Protein AF-A0A932VBC7-F1 (afdb_monomer_lite)

Sequence (215 aa):
SKNVPDAVVRLVKHYTEKRTKEEGFNEFYARLGKEKTIDLLGELLKLPTYEEKPDLYVDWESKDEFALQKGVIGECAGQMVEAIPPQVSDGDALLQMAEALLSHGEYESAAHKAFETIVKAVNGLLYHRFVQTFNATESIHEFENQFVRTGLFPQWKNLSVSLQNLRKKKADETVAKEWVTLAKAILKDCHAKEPEIRAASPRKPTAQQPDNLFI

Foldseek 3Di:
DVCVVVLVVLLVVCCVVPPDDPDDSVNVDVVCDDVNSCVSCVVVVDDDDCVVPVPVQADPPDPDHDDPDQPDDPPDPPDPPPDDQQALCVLVVLLVVLVVCLVVFVQVSSLVSLLVSLLSLLSNLVVLVVDDDRDSLRSLVVSCVVACVVPNCVVCPPVSVVNVVLVPDDRGSVSSVVSSVVSVVSSVSSVVCVVVSNVVGPDDPDPDPPDPPDD

Radius of gyration: 28.47 Å; chains: 1; bounding box: 63×46×71 Å

Structure (mmCIF, N/CA/C/O backbone):
data_AF-A0A932VBC7-F1
#
_entry.id   AF-A0A932VBC7-F1
#
loop_
_atom_site.group_PDB
_atom_site.id
_atom_site.type_symbol
_atom_site.label_atom_id
_atom_site.label_alt_id
_atom_site.label_comp_id
_atom_site.label_asym_id
_atom_site.label_entity_id
_atom_site.label_seq_id
_atom_site.pdbx_PDB_ins_code
_atom_site.Cartn_x
_atom_site.Cartn_y
_atom_site.Cartn_z
_atom_site.occupancy
_atom_site.B_iso_or_equiv
_atom_site.auth_seq_id
_atom_site.auth_comp_id
_atom_site.auth_asym_id
_atom_site.auth_atom_id
_atom_site.pdbx_PDB_model_num
ATOM 1 N N . SER A 1 1 ? -14.325 7.940 29.078 1.00 70.75 1 SER A N 1
ATOM 2 C CA . SER A 1 1 ? -14.556 9.291 29.647 1.00 70.75 1 SER A CA 1
ATOM 3 C C . SER A 1 1 ? -14.554 9.231 31.165 1.00 70.75 1 SER A C 1
ATOM 5 O O . SER A 1 1 ? -15.256 8.390 31.725 1.00 70.75 1 SER A O 1
ATOM 7 N N . LYS A 1 2 ? -13.771 10.095 31.827 1.00 84.31 2 LYS A N 1
ATOM 8 C CA . LYS A 1 2 ? -13.598 10.089 33.292 1.00 84.31 2 LYS A CA 1
ATOM 9 C C . LYS A 1 2 ? -14.822 10.579 34.081 1.00 84.31 2 LYS A C 1
ATOM 11 O O . LYS A 1 2 ? -14.934 10.270 35.257 1.00 84.31 2 LYS A O 1
ATOM 16 N N . ASN A 1 3 ? -15.776 11.250 33.429 1.00 88.88 3 ASN A N 1
ATOM 17 C CA . ASN A 1 3 ? -16.982 11.800 34.072 1.00 88.88 3 ASN A CA 1
ATOM 18 C C . ASN A 1 3 ? -18.111 10.768 34.278 1.00 88.88 3 ASN A C 1
ATOM 20 O O . ASN A 1 3 ? -19.166 11.103 34.816 1.00 88.88 3 ASN A O 1
ATOM 24 N N . VAL A 1 4 ? -17.927 9.518 33.832 1.00 88.81 4 VAL A N 1
ATOM 25 C CA . VAL A 1 4 ? -18.961 8.469 33.909 1.00 88.81 4 VAL A CA 1
ATOM 26 C C . VAL A 1 4 ? -19.411 8.180 35.352 1.00 88.81 4 VAL A C 1
ATOM 28 O O . VAL A 1 4 ? -20.623 8.147 35.567 1.00 88.81 4 VAL A O 1
ATOM 31 N N . PRO A 1 5 ? -18.521 8.031 36.355 1.00 91.12 5 PRO A N 1
ATOM 32 C CA . PRO A 1 5 ? -18.947 7.806 37.738 1.00 91.12 5 PRO A CA 1
ATOM 33 C C . PRO A 1 5 ? -19.827 8.939 38.279 1.00 91.12 5 PRO A C 1
ATOM 35 O O . PRO A 1 5 ? -20.889 8.676 38.841 1.00 91.12 5 PRO A O 1
ATOM 38 N N . ASP A 1 6 ? -19.449 10.195 38.034 1.00 91.75 6 ASP A N 1
ATOM 39 C CA . ASP A 1 6 ? -20.220 11.360 38.478 1.00 91.75 6 ASP A CA 1
ATOM 40 C C . ASP A 1 6 ? -21.586 11.437 37.791 1.00 91.75 6 ASP A C 1
ATOM 42 O O . ASP A 1 6 ? -22.587 11.774 38.428 1.00 91.75 6 ASP A O 1
ATOM 46 N N . ALA A 1 7 ? -21.654 11.083 36.505 1.00 92.75 7 ALA A N 1
ATOM 47 C CA . ALA A 1 7 ? -22.913 11.016 35.771 1.00 92.75 7 ALA A CA 1
ATOM 48 C C . ALA A 1 7 ? -23.855 9.963 36.372 1.00 92.75 7 ALA A C 1
ATOM 50 O O . ALA A 1 7 ? -25.035 10.248 36.592 1.00 92.75 7 ALA A O 1
ATOM 51 N N . VAL A 1 8 ? -23.331 8.775 36.700 1.00 93.88 8 VAL A N 1
ATOM 52 C CA . VAL A 1 8 ? -24.094 7.706 37.361 1.00 93.88 8 VAL A CA 1
ATOM 53 C C . VAL A 1 8 ? -24.592 8.171 38.727 1.00 93.88 8 VAL A C 1
ATOM 55 O O . VAL A 1 8 ? -25.779 8.032 39.020 1.00 93.88 8 VAL A O 1
ATOM 58 N N . VAL A 1 9 ? -23.732 8.788 39.542 1.00 94.75 9 VAL A N 1
ATOM 59 C CA . VAL A 1 9 ? -24.114 9.304 40.866 1.00 94.75 9 VAL A CA 1
ATOM 60 C C . VAL A 1 9 ? -25.216 10.359 40.753 1.00 94.75 9 VAL A C 1
ATOM 62 O O . VAL A 1 9 ? -26.211 10.271 41.473 1.00 94.75 9 VAL A O 1
ATOM 65 N N . ARG A 1 10 ? -25.090 11.332 39.839 1.00 94.56 10 ARG A N 1
ATOM 66 C CA . ARG A 1 10 ? -26.113 12.373 39.627 1.00 94.56 10 ARG A CA 1
ATOM 67 C C . ARG A 1 10 ? -27.452 11.773 39.197 1.00 94.56 10 ARG A C 1
ATOM 69 O O . ARG A 1 10 ? -28.484 12.157 39.746 1.00 94.56 10 ARG A O 1
ATOM 76 N N . LEU A 1 11 ? -27.441 10.816 38.268 1.00 93.88 11 LEU A N 1
ATOM 77 C CA . LEU A 1 11 ? -28.649 10.137 37.792 1.00 93.88 11 LEU A CA 1
ATOM 78 C C . LEU A 1 11 ? -29.332 9.329 38.895 1.00 93.88 11 LEU A C 1
ATOM 80 O O . LEU A 1 11 ? -30.536 9.473 39.102 1.00 93.88 11 LEU A O 1
ATOM 84 N N . VAL A 1 12 ? -28.571 8.509 39.623 1.00 94.50 12 VAL A N 1
ATOM 85 C CA . VAL A 1 12 ? -29.107 7.679 40.709 1.00 94.50 12 VAL A CA 1
ATOM 86 C C . VAL A 1 12 ? -29.647 8.557 41.832 1.00 94.50 12 VAL A C 1
ATOM 88 O O . VAL A 1 12 ? -30.758 8.324 42.302 1.00 94.50 12 VAL A O 1
ATOM 91 N N . LYS A 1 13 ? -28.922 9.614 42.217 1.00 95.00 13 LYS A N 1
ATOM 92 C CA . LYS A 1 13 ? -29.390 10.568 43.226 1.00 95.00 13 LYS A CA 1
ATOM 93 C C . LYS A 1 13 ? -30.705 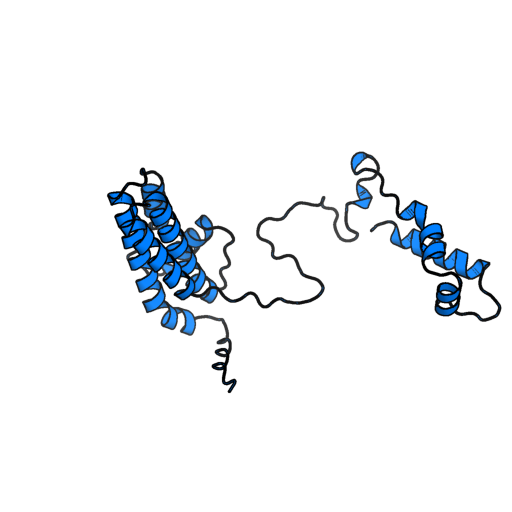11.220 42.800 1.00 95.00 13 LYS A C 1
ATOM 95 O O . LYS A 1 13 ? -31.680 11.185 43.552 1.00 95.00 13 LYS A O 1
ATOM 100 N N . HIS A 1 14 ? -30.769 11.732 41.572 1.00 94.50 14 HIS A N 1
ATOM 101 C CA . HIS A 1 14 ? -31.980 12.360 41.052 1.00 94.50 14 HIS A CA 1
ATOM 102 C C . HIS A 1 14 ? -33.165 11.384 41.002 1.00 94.50 14 HIS A C 1
ATOM 104 O O . HIS A 1 14 ? -34.274 11.741 41.397 1.00 94.50 14 HIS A O 1
ATOM 110 N N . TYR A 1 15 ? -32.922 10.133 40.606 1.00 94.56 15 TYR A N 1
ATOM 111 C CA . TYR A 1 15 ? -33.917 9.066 40.667 1.00 94.56 15 TYR A CA 1
ATOM 112 C C . TYR A 1 15 ? -34.414 8.831 42.097 1.00 94.56 15 TYR A C 1
ATOM 114 O O . TYR A 1 15 ? -35.617 8.858 42.338 1.00 94.56 15 TYR A O 1
ATOM 122 N N . THR A 1 16 ? -33.516 8.665 43.070 1.00 92.75 16 THR A N 1
ATOM 123 C CA . THR A 1 16 ? -33.920 8.400 44.460 1.00 92.75 16 THR A CA 1
ATOM 124 C C . THR A 1 16 ? -34.746 9.532 45.073 1.00 92.75 16 THR A C 1
ATOM 126 O O . THR A 1 16 ? -35.668 9.256 45.838 1.00 92.75 16 THR A O 1
ATOM 129 N N . GLU A 1 17 ? -34.467 10.785 44.707 1.00 94.00 17 GLU A N 1
ATOM 130 C CA . GLU A 1 17 ? -35.157 11.971 45.230 1.00 94.00 17 GLU A CA 1
ATOM 131 C C . GLU A 1 17 ? -36.495 12.261 44.534 1.00 94.00 17 GLU A C 1
ATOM 133 O O . GLU A 1 17 ? -37.383 12.871 45.132 1.00 94.00 17 GLU A O 1
ATOM 138 N N . LYS A 1 18 ? -36.629 11.895 43.252 1.00 93.00 18 LYS A N 1
ATOM 139 C CA . LYS A 1 18 ? -37.749 12.319 42.391 1.00 93.00 18 LYS A CA 1
ATOM 140 C C . LYS A 1 18 ? -38.596 11.165 41.849 1.00 93.00 18 LYS A C 1
ATOM 142 O O . LYS A 1 18 ? -39.535 11.421 41.083 1.00 93.00 18 LYS A O 1
ATOM 147 N N . ARG A 1 19 ? -38.286 9.916 42.209 1.00 92.44 19 ARG A N 1
ATOM 148 C CA . ARG A 1 19 ? -39.136 8.760 41.898 1.00 92.44 19 ARG A CA 1
ATOM 149 C C . ARG A 1 19 ? -40.479 8.860 42.610 1.00 92.44 19 ARG A C 1
ATOM 151 O O . ARG A 1 19 ? -40.599 9.436 43.690 1.00 92.44 19 ARG A O 1
ATOM 158 N N . THR A 1 20 ? -41.491 8.264 42.004 1.00 91.50 20 THR A N 1
ATOM 159 C CA . THR A 1 20 ? -42.852 8.213 42.536 1.00 91.50 20 THR A CA 1
ATOM 160 C C . THR A 1 20 ? -43.202 6.784 42.948 1.00 91.50 20 THR A C 1
ATOM 162 O O . THR A 1 20 ? -42.979 5.855 42.190 1.00 91.50 20 THR A O 1
ATOM 165 N N . LYS A 1 21 ? -43.774 6.576 44.142 1.00 87.25 21 LYS A N 1
ATOM 166 C CA . LYS A 1 21 ? -44.220 5.244 44.614 1.00 87.25 21 LYS A CA 1
ATOM 167 C C . LYS A 1 21 ? -43.148 4.141 44.407 1.00 87.25 21 LYS A C 1
ATOM 169 O O . LYS A 1 21 ? -42.025 4.282 44.887 1.00 87.25 21 LYS A O 1
ATOM 174 N N . GLU A 1 22 ? -43.506 3.061 43.711 1.00 88.38 22 GLU A N 1
ATOM 175 C CA . GLU A 1 22 ? -42.657 1.913 43.358 1.00 88.38 22 GLU A CA 1
ATOM 176 C C . GLU A 1 22 ? -42.077 2.015 41.933 1.00 88.38 22 GLU A C 1
ATOM 178 O O . GLU A 1 22 ? -41.639 1.017 41.375 1.00 88.38 22 GLU A O 1
ATOM 183 N N . GLU A 1 23 ? -42.065 3.217 41.344 1.00 92.75 23 GLU A N 1
ATOM 184 C CA . GLU A 1 23 ? -41.527 3.477 40.003 1.00 92.75 23 GLU A CA 1
ATOM 185 C C . GLU A 1 23 ? -40.080 2.992 39.877 1.00 92.75 23 GLU A C 1
ATOM 187 O O . GLU A 1 23 ? -39.219 3.354 40.688 1.00 92.75 23 GLU A O 1
ATOM 192 N N . GLY A 1 24 ? -39.825 2.193 38.839 1.00 93.50 24 GLY A N 1
ATOM 193 C CA . GLY A 1 24 ? -38.488 1.727 38.484 1.00 93.50 24 GLY A CA 1
ATOM 194 C C . GLY A 1 24 ? -37.677 2.784 37.727 1.00 93.50 24 GLY A C 1
ATOM 195 O O . GLY A 1 24 ? -38.216 3.744 37.178 1.00 93.50 24 GLY A O 1
ATOM 196 N N . PHE A 1 25 ? -36.357 2.598 37.627 1.00 92.88 25 PHE A N 1
ATOM 197 C CA . PHE A 1 25 ? -35.476 3.578 36.974 1.00 92.88 25 PHE A CA 1
ATOM 198 C C . PHE A 1 25 ? -35.828 3.833 35.497 1.00 92.88 25 PHE A C 1
ATOM 200 O O . PHE A 1 25 ? -35.797 4.975 35.046 1.00 92.88 25 PHE A O 1
ATOM 207 N N . ASN A 1 26 ? -36.200 2.792 34.745 1.00 93.00 26 ASN A N 1
ATOM 208 C CA . ASN A 1 26 ? -36.564 2.933 33.330 1.00 93.00 26 ASN A CA 1
ATOM 209 C C . ASN A 1 26 ? -37.830 3.783 33.144 1.00 93.00 26 ASN A C 1
ATOM 211 O O . ASN A 1 26 ? -37.888 4.620 32.246 1.00 93.00 26 ASN A O 1
ATOM 215 N N . GLU A 1 27 ? -38.824 3.597 34.014 1.00 94.12 27 GLU A N 1
ATOM 216 C CA . GLU A 1 27 ? -40.074 4.365 34.013 1.00 94.12 27 GLU A CA 1
ATOM 217 C C . GLU A 1 27 ? -39.817 5.819 34.415 1.00 94.12 27 GLU A C 1
ATOM 219 O O . GLU A 1 27 ? -40.272 6.746 33.742 1.00 94.12 27 GLU A O 1
ATOM 224 N N . PHE A 1 28 ? -38.987 6.018 35.442 1.00 95.00 28 PHE A N 1
ATOM 225 C CA . PHE A 1 28 ? -38.513 7.335 35.845 1.00 95.00 28 PHE A CA 1
ATOM 226 C C . PHE A 1 28 ? -37.805 8.067 34.704 1.00 95.00 28 PHE A C 1
ATOM 228 O O . PHE A 1 28 ? -38.099 9.234 34.451 1.00 95.00 28 PHE A O 1
ATOM 235 N N . TYR A 1 29 ? -36.892 7.397 33.998 1.00 93.06 29 TYR A N 1
ATOM 236 C CA . TYR A 1 29 ? -36.175 7.980 32.866 1.00 93.06 29 TYR A CA 1
ATOM 237 C C . TYR A 1 29 ? -37.127 8.339 31.720 1.00 93.06 29 TYR A C 1
ATOM 239 O O . TYR A 1 29 ? -37.047 9.444 31.182 1.00 93.06 29 TYR A O 1
ATOM 247 N N . ALA A 1 30 ? -38.071 7.452 31.389 1.00 93.25 30 ALA A N 1
ATOM 248 C CA . ALA A 1 30 ? -39.088 7.716 30.375 1.00 93.25 30 ALA A CA 1
ATOM 249 C C . ALA A 1 30 ? -39.950 8.942 30.728 1.00 93.25 30 ALA A C 1
ATOM 251 O O . ALA A 1 30 ? -40.248 9.756 29.855 1.00 93.25 30 ALA A O 1
ATOM 252 N N . ARG A 1 31 ? -40.298 9.117 32.011 1.00 94.12 31 ARG A N 1
ATOM 253 C CA . ARG A 1 31 ? -41.049 10.278 32.513 1.00 94.12 31 ARG A CA 1
ATOM 254 C C . ARG A 1 31 ? -40.215 11.559 32.580 1.00 94.12 31 ARG A C 1
ATOM 256 O O . ARG A 1 31 ? -40.735 12.640 32.304 1.00 94.12 31 ARG A O 1
ATOM 263 N N . LEU A 1 32 ? -38.951 11.464 32.994 1.00 93.56 32 LEU A N 1
ATOM 264 C CA . 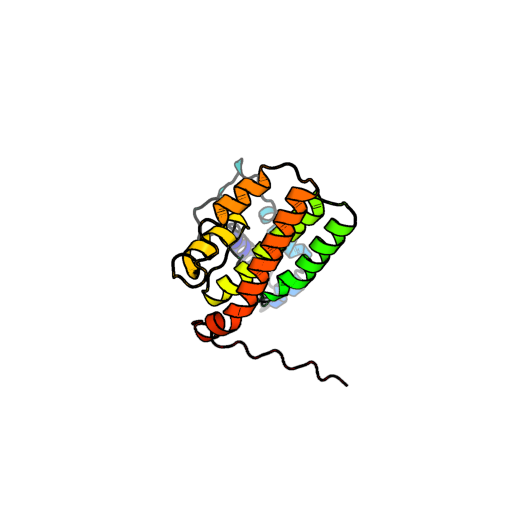LEU A 1 32 ? -38.025 12.597 33.060 1.00 93.56 32 LEU A CA 1
ATOM 265 C C . LEU A 1 32 ? -37.747 13.139 31.654 1.00 93.56 32 LEU A C 1
ATOM 267 O O . LEU A 1 32 ? -37.750 14.352 31.445 1.00 93.56 32 LEU A O 1
ATOM 271 N N . GLY A 1 33 ? -37.562 12.229 30.700 1.00 93.06 33 GLY A N 1
ATOM 272 C CA . GLY A 1 33 ? -37.283 12.529 29.307 1.00 93.06 33 GLY A CA 1
ATOM 273 C C . GLY A 1 33 ? -35.812 12.851 29.039 1.00 93.06 33 GLY A C 1
ATOM 274 O O . GLY A 1 33 ? -35.027 13.200 29.927 1.00 93.06 33 GLY A O 1
ATOM 275 N N . LYS A 1 34 ? -35.439 12.743 27.760 1.00 91.81 34 LYS A N 1
ATOM 276 C CA . LYS A 1 34 ? -34.067 12.943 27.277 1.00 91.81 34 LYS A CA 1
ATOM 277 C C . LYS A 1 34 ? -33.530 14.341 27.589 1.00 91.81 34 LYS A C 1
ATOM 279 O O . LYS A 1 34 ? -32.417 14.447 28.086 1.00 91.81 34 LYS A O 1
ATOM 284 N N . GLU A 1 35 ? -34.306 15.391 27.326 1.00 93.12 35 GLU A N 1
ATOM 285 C CA . GLU A 1 35 ? -33.860 16.786 27.484 1.00 93.12 35 GLU A CA 1
ATOM 286 C C . GLU A 1 35 ? -33.476 17.103 28.932 1.00 93.12 35 GLU A C 1
ATOM 288 O O . GLU A 1 35 ? -32.339 17.474 29.196 1.00 93.12 35 GLU A O 1
ATOM 293 N N . LYS A 1 36 ? -34.359 16.813 29.895 1.00 92.50 36 LYS A N 1
ATOM 294 C CA . LYS A 1 36 ? -34.069 17.039 31.321 1.00 92.50 36 LYS A CA 1
ATOM 295 C C . LYS A 1 36 ? -32.922 16.174 31.838 1.00 92.50 36 LYS A C 1
ATOM 297 O O . LYS A 1 36 ? -32.213 16.573 32.757 1.00 92.50 36 LYS A O 1
ATOM 302 N N . THR A 1 37 ? -32.733 14.989 31.257 1.00 91.88 37 THR A N 1
ATOM 303 C CA . THR A 1 37 ? -31.579 14.138 31.576 1.00 91.88 37 THR A CA 1
ATOM 304 C C . THR A 1 37 ? -30.280 14.763 31.064 1.00 91.88 37 THR A C 1
ATOM 306 O O . THR A 1 37 ? -29.279 14.757 31.776 1.00 91.88 37 THR A O 1
ATOM 309 N N . ILE A 1 38 ? -30.290 15.337 29.859 1.00 90.88 38 ILE A N 1
ATOM 310 C CA . ILE A 1 38 ? -29.146 16.080 29.318 1.00 90.88 38 ILE A CA 1
ATOM 311 C C . ILE A 1 38 ? -28.854 17.300 30.193 1.00 90.88 38 ILE A C 1
ATOM 313 O O . ILE A 1 38 ? -27.701 17.498 30.561 1.00 90.88 38 ILE A O 1
ATOM 317 N N . ASP A 1 39 ? -29.876 18.055 30.601 1.00 93.12 39 ASP A N 1
ATOM 318 C CA . ASP A 1 39 ? -29.708 19.221 31.476 1.00 93.12 39 ASP A CA 1
ATOM 319 C C . ASP A 1 39 ? -29.088 18.839 32.828 1.00 93.12 39 ASP A C 1
ATOM 321 O O . ASP A 1 39 ? -28.147 19.486 33.289 1.00 93.12 39 ASP A O 1
ATOM 325 N N . LEU A 1 40 ? -29.548 17.737 33.437 1.00 92.75 40 LEU A N 1
ATOM 326 C CA . LEU A 1 40 ? -28.996 17.198 34.687 1.00 92.75 40 LEU A CA 1
ATOM 327 C C . LEU A 1 40 ? -27.494 16.877 34.576 1.00 92.75 40 LEU A C 1
ATOM 329 O O . LEU A 1 40 ? -26.740 17.014 35.546 1.00 92.75 40 LEU A O 1
ATOM 333 N N . LEU A 1 41 ? -27.061 16.443 33.393 1.00 93.81 41 LEU A N 1
ATOM 334 C CA . LEU A 1 41 ? -25.679 16.082 33.090 1.00 93.81 41 LEU A CA 1
ATOM 335 C C . LEU A 1 41 ? -24.892 17.222 32.433 1.00 93.81 41 LEU A C 1
ATOM 337 O O . LEU A 1 41 ? -23.703 17.054 32.175 1.00 93.81 41 LEU A O 1
ATOM 341 N N . GLY A 1 42 ? -25.514 18.378 32.189 1.00 90.50 42 GLY A N 1
ATOM 342 C CA . GLY A 1 42 ? -24.985 19.425 31.315 1.00 90.50 42 GLY A CA 1
ATOM 343 C C . GLY A 1 42 ? -23.600 19.934 31.711 1.00 90.50 42 GLY A C 1
ATOM 344 O O . GLY A 1 42 ? -22.769 20.207 30.851 1.00 90.50 42 GLY A O 1
ATOM 345 N N . GLU A 1 43 ? -23.303 20.008 33.009 1.00 87.06 43 GLU A N 1
ATOM 346 C CA . GLU A 1 43 ? -21.968 20.385 33.493 1.00 87.06 43 GLU A CA 1
ATOM 347 C C . GLU A 1 43 ? -20.894 19.345 33.163 1.00 87.06 43 GLU A C 1
ATOM 349 O O . GLU A 1 43 ? -19.765 19.715 32.862 1.00 87.06 43 GLU A O 1
ATOM 354 N N . LEU A 1 44 ? -21.242 18.057 33.185 1.00 88.38 44 LEU A N 1
ATOM 355 C CA . LEU A 1 44 ? -20.322 16.958 32.878 1.00 88.38 44 LEU A CA 1
ATO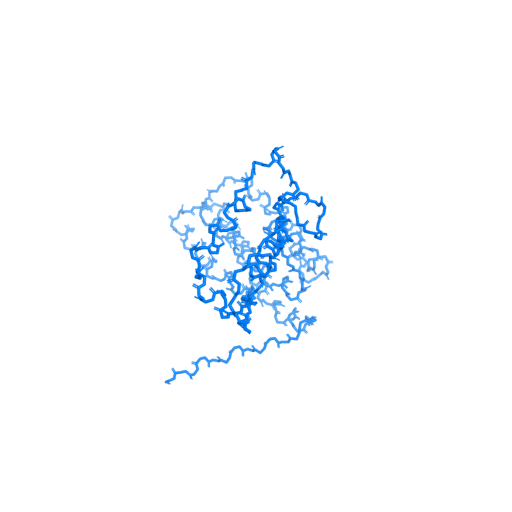M 356 C C . LEU A 1 44 ? -20.060 16.821 31.372 1.00 88.38 44 LEU A C 1
ATOM 358 O O . LEU A 1 44 ? -19.098 16.159 30.981 1.00 88.38 44 LEU A O 1
ATOM 362 N N . LEU A 1 45 ? -20.911 17.436 30.542 1.00 84.81 45 LEU A N 1
ATOM 363 C CA . LEU A 1 45 ? -20.741 17.528 29.091 1.00 84.81 45 LEU A CA 1
ATOM 364 C C . LEU A 1 45 ? -19.771 18.645 28.682 1.00 84.81 45 LEU A C 1
ATOM 366 O O . LEU A 1 45 ? -19.287 18.644 27.552 1.00 84.81 45 LEU A O 1
ATOM 370 N N . LYS A 1 46 ? -19.476 19.595 29.579 1.00 87.12 46 LYS A N 1
ATOM 371 C CA . LYS A 1 46 ? -18.491 20.650 29.324 1.00 87.12 46 LYS A CA 1
ATOM 372 C C . LYS A 1 46 ? -17.090 20.074 29.506 1.00 87.12 46 LYS A C 1
ATOM 374 O O . LYS A 1 46 ? -16.665 19.806 30.628 1.00 87.12 46 LYS A O 1
ATOM 379 N N . LEU A 1 47 ? -16.385 19.886 28.395 1.00 82.56 47 LEU A N 1
ATOM 380 C CA . LEU A 1 47 ? -14.988 19.468 28.403 1.00 82.56 47 LEU A CA 1
ATOM 381 C C . LEU A 1 47 ? -14.088 20.719 28.479 1.00 82.56 47 LEU A C 1
ATOM 383 O O . LEU A 1 47 ? -14.169 21.550 27.573 1.00 82.56 47 LEU A O 1
ATOM 387 N N . PRO A 1 48 ? -13.291 20.894 29.551 1.00 86.94 48 PRO A N 1
ATOM 388 C CA . PRO A 1 48 ? -12.253 21.925 29.620 1.00 86.94 48 PRO A CA 1
ATOM 389 C C . PRO A 1 48 ? -11.133 21.624 28.615 1.00 86.94 48 PRO A C 1
ATOM 391 O O . PRO A 1 48 ? -11.092 20.522 28.065 1.00 86.94 48 PRO A O 1
ATOM 394 N N . THR A 1 49 ? -10.231 22.575 28.368 1.00 88.50 49 THR A N 1
ATOM 395 C CA . THR A 1 49 ? -9.135 22.346 27.414 1.00 88.50 49 THR A CA 1
ATOM 396 C C . THR A 1 49 ? -8.169 21.267 27.908 1.00 88.50 49 THR A C 1
ATOM 398 O O . THR A 1 49 ? -8.156 20.901 29.090 1.00 88.50 49 THR A O 1
ATOM 401 N N . TYR A 1 50 ? -7.336 20.755 26.997 1.00 83.69 50 TYR A N 1
ATOM 402 C CA . TYR A 1 50 ? -6.306 19.776 27.343 1.00 83.69 50 TYR A CA 1
ATOM 403 C C . TYR A 1 50 ? -5.386 20.302 28.449 1.00 83.69 50 TYR A C 1
ATOM 405 O O . TYR A 1 50 ? -5.111 19.590 29.405 1.00 83.69 50 TYR A O 1
ATOM 413 N N . GLU A 1 51 ? -4.979 21.568 28.362 1.00 89.50 51 GLU A N 1
ATOM 414 C CA . GLU A 1 51 ? -4.097 22.217 29.333 1.00 89.50 51 GLU A CA 1
ATOM 415 C C . GLU A 1 51 ? -4.740 22.331 30.721 1.00 89.50 51 GLU A C 1
ATOM 417 O O . GLU A 1 51 ? -4.048 22.269 31.735 1.00 89.50 51 GLU A O 1
ATOM 422 N N . GLU A 1 52 ? -6.063 22.493 30.776 1.00 88.25 52 GLU A N 1
ATOM 423 C CA . GLU A 1 52 ? -6.815 22.636 32.022 1.00 88.25 52 GLU A CA 1
ATOM 424 C C . GLU A 1 52 ? -7.054 21.291 32.720 1.00 88.25 52 GLU A C 1
ATOM 426 O O . GLU A 1 52 ? -6.963 21.223 33.949 1.00 88.25 52 GLU A O 1
ATOM 431 N N . LYS A 1 53 ? -7.374 20.223 31.969 1.00 84.44 53 LYS A N 1
ATOM 432 C CA . LYS A 1 53 ? -7.533 18.858 32.512 1.00 84.44 53 LYS A CA 1
ATOM 433 C C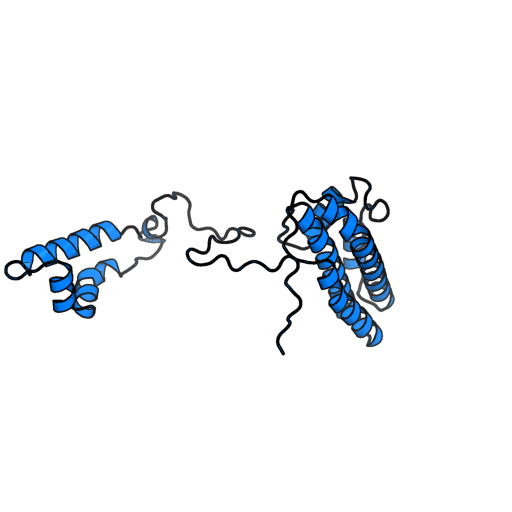 . LYS A 1 53 ? -7.100 17.764 31.516 1.00 84.44 53 LYS A C 1
ATOM 435 O O . LYS A 1 53 ? -7.966 17.140 30.892 1.00 84.44 53 LYS A O 1
ATOM 440 N N . PRO A 1 54 ? -5.796 17.437 31.451 1.00 85.12 54 PRO A N 1
ATOM 441 C CA . PRO A 1 54 ? -5.260 16.400 30.561 1.00 85.12 54 PRO A CA 1
ATOM 442 C C . PRO A 1 54 ? -5.890 15.015 30.775 1.00 85.12 54 PRO A C 1
ATOM 444 O O . PRO A 1 54 ? -6.152 14.290 29.819 1.00 85.12 54 PRO A O 1
ATOM 447 N N . ASP A 1 55 ? -6.228 14.673 32.023 1.00 84.56 55 ASP A N 1
ATOM 448 C CA . ASP A 1 55 ? -6.780 13.364 32.404 1.00 84.56 55 ASP A CA 1
ATOM 449 C C . ASP A 1 55 ? -8.103 13.011 31.702 1.00 84.56 55 ASP A C 1
ATOM 451 O O . ASP A 1 55 ? -8.461 11.835 31.608 1.00 84.56 55 ASP A O 1
ATOM 455 N N . LEU A 1 56 ? -8.852 14.008 31.210 1.00 83.88 56 LEU A N 1
ATOM 456 C CA . LEU A 1 56 ? -10.092 13.781 30.457 1.00 83.88 56 LEU A CA 1
ATOM 457 C C . LEU A 1 56 ? -9.847 13.264 29.034 1.00 83.88 56 LEU A C 1
ATOM 459 O O . LEU A 1 56 ? -10.774 12.730 28.421 1.00 83.88 56 LEU A O 1
ATOM 463 N N . TYR A 1 57 ? -8.620 13.403 28.537 1.00 82.19 57 TYR A N 1
ATOM 464 C CA . TYR A 1 57 ? -8.188 13.017 27.195 1.00 82.19 57 TYR A CA 1
ATOM 465 C C . TYR A 1 57 ? -7.401 11.701 27.178 1.00 82.19 57 TYR A C 1
ATOM 467 O O . TYR A 1 57 ? -6.977 11.252 26.116 1.00 82.19 57 TYR A O 1
ATOM 475 N N . VAL A 1 58 ? -7.244 11.066 28.342 1.00 82.44 58 VAL A N 1
ATOM 476 C CA . VAL A 1 58 ? -6.601 9.762 28.502 1.00 82.44 58 VAL A CA 1
ATOM 477 C C . VAL A 1 58 ? -7.659 8.727 28.875 1.00 82.44 58 VAL A C 1
ATOM 479 O O . VAL A 1 58 ? -8.572 8.987 29.671 1.00 82.44 58 VAL A O 1
ATOM 482 N N . ASP A 1 59 ? -7.562 7.538 28.285 1.00 78.94 59 ASP A N 1
ATOM 483 C CA . ASP A 1 59 ? -8.505 6.462 28.571 1.00 78.94 59 ASP A CA 1
ATOM 484 C C . ASP A 1 59 ? -8.371 5.940 30.020 1.00 78.94 59 ASP A C 1
ATOM 486 O O . ASP A 1 59 ? -7.498 6.328 30.799 1.00 78.94 59 ASP A O 1
ATOM 490 N N . TRP A 1 60 ? -9.293 5.087 30.452 1.00 78.44 60 TRP A N 1
ATOM 491 C CA . TRP A 1 60 ? -9.239 4.442 31.762 1.00 78.44 60 TRP A CA 1
ATOM 492 C C . TRP A 1 60 ? -8.114 3.422 31.874 1.00 78.44 60 TRP A C 1
ATOM 494 O O . TRP A 1 60 ? -7.473 3.352 32.920 1.00 78.44 60 TRP A O 1
ATOM 504 N N . GLU A 1 61 ? -7.879 2.671 30.803 1.00 78.19 61 GLU A N 1
ATOM 505 C CA . GLU A 1 61 ? -6.908 1.574 30.766 1.00 78.19 61 GLU A CA 1
ATOM 506 C C . GLU A 1 61 ? -5.549 1.999 30.198 1.00 78.19 61 GLU A C 1
ATOM 508 O O . GLU A 1 61 ? -4.573 1.260 30.307 1.00 78.19 61 GLU A O 1
ATOM 513 N N . SER A 1 62 ? -5.467 3.211 29.643 1.00 72.88 62 SER A N 1
ATOM 514 C CA . SER A 1 62 ? -4.231 3.792 29.125 1.00 72.88 62 SER A CA 1
ATOM 515 C C . SER A 1 62 ? -3.682 4.848 30.081 1.00 72.88 62 SER A C 1
ATOM 517 O O . SER A 1 62 ? -4.431 5.547 30.762 1.00 72.88 62 SER A O 1
ATOM 519 N N . LYS A 1 63 ? -2.356 4.973 30.122 1.00 74.06 63 LYS A N 1
ATOM 520 C CA . LYS A 1 63 ? -1.654 6.129 30.704 1.00 74.06 63 LYS A CA 1
ATOM 521 C C . LYS A 1 63 ? -0.982 6.987 29.636 1.00 74.06 63 LYS A C 1
ATOM 523 O O . LYS A 1 63 ? -0.427 8.030 29.967 1.00 74.06 63 LYS A O 1
ATOM 528 N N . ASP A 1 64 ? -1.017 6.529 28.391 1.00 76.00 64 ASP A N 1
ATOM 529 C CA . ASP A 1 64 ? -0.346 7.173 27.279 1.00 76.00 64 ASP A CA 1
ATOM 530 C C . ASP A 1 64 ? -1.252 8.248 26.680 1.00 76.00 64 ASP A C 1
ATOM 532 O O . ASP A 1 64 ? -2.469 8.064 26.550 1.00 76.00 64 ASP A O 1
ATOM 536 N N . GLU A 1 65 ? -0.644 9.370 26.300 1.00 71.19 65 GLU A N 1
ATOM 537 C CA . GLU A 1 65 ? -1.320 10.400 25.520 1.00 71.19 65 GLU A CA 1
ATOM 538 C C . GLU A 1 65 ? -1.772 9.826 24.173 1.00 71.19 65 GLU A C 1
ATOM 540 O O . GLU A 1 65 ? -1.106 8.978 23.568 1.00 71.19 65 GLU A O 1
ATOM 545 N N . PHE A 1 66 ? -2.913 10.311 23.678 1.00 69.12 66 PHE A N 1
ATOM 546 C CA . PHE A 1 66 ? -3.384 9.937 22.353 1.00 69.12 66 PHE A CA 1
ATOM 547 C C . PHE A 1 66 ? -2.337 10.310 21.297 1.00 69.12 66 PHE A C 1
ATOM 549 O O . PHE A 1 66 ? -2.010 11.480 21.100 1.00 69.12 66 PHE A O 1
ATOM 556 N N . ALA A 1 67 ? -1.865 9.307 20.564 1.00 69.62 67 ALA A N 1
ATOM 557 C CA . ALA A 1 67 ? -0.995 9.483 19.416 1.00 69.62 67 ALA A CA 1
ATOM 558 C C . ALA A 1 67 ? -1.594 8.766 18.207 1.00 69.62 67 ALA A C 1
ATOM 560 O O . ALA A 1 67 ? -2.072 7.634 18.302 1.00 69.62 67 ALA A O 1
ATOM 561 N N . LEU A 1 68 ? -1.530 9.406 17.038 1.00 60.84 68 LEU A N 1
ATOM 562 C CA . LEU A 1 68 ? -1.889 8.755 15.782 1.00 60.84 68 LEU A CA 1
ATOM 563 C C . LEU A 1 68 ? -0.863 7.659 15.473 1.00 60.84 68 LEU A C 1
ATOM 565 O O . LEU A 1 68 ? 0.239 7.940 14.996 1.00 60.84 68 LEU A O 1
ATOM 569 N N . GLN A 1 69 ? -1.232 6.403 15.722 1.00 59.91 69 GLN A N 1
ATOM 570 C CA . GLN A 1 69 ? -0.426 5.260 15.312 1.00 59.91 69 GLN A CA 1
ATOM 571 C C . GLN A 1 69 ? -0.597 5.021 13.809 1.00 59.91 69 GLN A C 1
ATOM 573 O O . GLN A 1 69 ? -1.653 4.610 13.330 1.00 59.91 69 GLN A O 1
ATOM 578 N N . LYS A 1 70 ? 0.457 5.302 13.036 1.00 52.81 70 LYS A N 1
ATOM 579 C CA . LYS A 1 70 ? 0.506 4.966 11.607 1.00 52.81 70 LYS A CA 1
ATOM 580 C C . LYS A 1 70 ? 0.690 3.456 11.454 1.00 52.81 70 LYS A C 1
ATOM 582 O O . LYS A 1 70 ? 1.611 2.899 12.039 1.00 52.81 70 LYS A O 1
ATOM 587 N N . GLY A 1 71 ? -0.141 2.821 10.630 1.00 56.12 71 GLY A N 1
ATOM 588 C CA . GLY A 1 71 ? -0.005 1.398 10.297 1.00 56.12 71 GLY A CA 1
ATOM 589 C C . GLY A 1 71 ? -0.709 0.431 11.253 1.00 56.12 71 GLY A C 1
ATOM 590 O O . GLY A 1 71 ? -0.501 -0.769 11.151 1.00 56.12 71 GLY A O 1
ATOM 591 N N . VAL A 1 72 ? -1.564 0.910 12.160 1.00 54.41 72 VAL A N 1
ATOM 592 C CA . VAL A 1 72 ? -2.441 0.036 12.953 1.00 54.41 72 VAL A CA 1
ATOM 593 C C . VAL A 1 72 ? -3.847 0.109 12.369 1.00 54.41 72 VAL A C 1
ATOM 595 O O . VAL A 1 72 ? -4.407 1.194 12.208 1.00 54.41 72 VAL A O 1
ATOM 598 N N . ILE A 1 73 ? -4.412 -1.047 12.012 1.00 59.22 73 ILE A N 1
ATOM 599 C CA . ILE A 1 73 ? -5.832 -1.150 11.672 1.00 59.22 73 ILE A CA 1
ATOM 600 C C . ILE A 1 73 ? -6.589 -0.877 12.968 1.00 59.22 73 ILE A C 1
ATOM 602 O O . ILE A 1 73 ? -6.450 -1.633 13.927 1.00 59.22 73 ILE A O 1
ATOM 606 N N . GLY A 1 74 ? -7.343 0.221 13.015 1.00 57.00 74 GLY A N 1
ATOM 607 C CA . GLY A 1 74 ? -8.178 0.518 14.172 1.00 57.00 74 GLY A CA 1
ATOM 608 C C . GLY A 1 74 ? -9.136 -0.642 14.425 1.00 57.00 74 GLY A C 1
ATOM 609 O O . GLY A 1 74 ? -9.778 -1.129 13.492 1.00 57.00 74 GLY A O 1
ATOM 610 N N . GLU A 1 75 ? -9.233 -1.093 15.673 1.00 59.31 75 GLU A N 1
ATOM 611 C CA . GLU A 1 75 ? -10.263 -2.052 16.052 1.00 59.31 75 GLU A CA 1
ATOM 612 C C . GLU A 1 75 ? -11.625 -1.373 15.879 1.00 59.31 75 GLU A C 1
ATOM 614 O O . GLU A 1 75 ? -12.013 -0.478 16.630 1.00 59.31 75 GLU A O 1
ATOM 619 N N . CYS A 1 76 ? -12.344 -1.738 14.819 1.00 63.47 76 CYS A N 1
ATOM 620 C CA . CYS A 1 76 ? -13.683 -1.225 14.597 1.00 63.47 76 CYS A CA 1
ATOM 621 C C . CYS A 1 76 ? -14.645 -2.011 15.491 1.00 63.47 76 CYS A C 1
ATOM 623 O O . CYS A 1 76 ? -14.919 -3.184 15.239 1.00 63.47 76 CYS A O 1
ATOM 625 N N . ALA A 1 77 ? -15.165 -1.365 16.534 1.00 59.91 77 ALA A N 1
ATOM 626 C CA . ALA A 1 77 ? -16.080 -1.941 17.521 1.00 59.91 77 ALA A CA 1
ATOM 627 C C . ALA A 1 77 ? -17.496 -2.274 16.976 1.00 59.91 77 ALA A C 1
ATOM 629 O O . ALA A 1 77 ? -18.485 -2.065 17.675 1.00 59.91 77 ALA A O 1
ATOM 630 N N . GLY A 1 78 ? -17.643 -2.774 15.741 1.00 54.94 78 GLY A N 1
ATOM 631 C CA . GLY A 1 78 ? -18.977 -3.064 15.195 1.00 54.94 78 GLY A CA 1
ATOM 632 C C . GLY A 1 78 ? -19.077 -3.957 13.962 1.00 54.94 78 GLY A C 1
ATOM 633 O O . GLY A 1 78 ? -20.095 -4.624 13.809 1.00 54.94 78 GLY A O 1
ATOM 634 N N . GLN A 1 79 ? -18.066 -4.033 13.093 1.00 44.03 79 GLN A N 1
ATOM 635 C CA . GLN A 1 79 ? -18.100 -4.962 11.959 1.00 44.03 79 GLN A CA 1
ATOM 636 C C . GLN A 1 79 ? -16.697 -5.132 11.378 1.00 44.03 79 GLN A C 1
ATOM 638 O O . GLN A 1 79 ? -16.046 -4.147 11.030 1.00 44.03 79 GLN A O 1
ATOM 643 N N . MET A 1 80 ? -16.232 -6.376 11.242 1.00 48.22 80 MET A N 1
ATOM 644 C CA . MET A 1 80 ? -15.100 -6.661 10.364 1.00 48.22 80 MET A CA 1
ATOM 645 C C . MET A 1 80 ? -15.592 -6.414 8.938 1.00 48.22 80 MET A C 1
ATOM 647 O O . MET A 1 80 ? -16.290 -7.251 8.371 1.00 48.22 80 MET A O 1
ATOM 651 N N . VAL A 1 81 ? -15.296 -5.249 8.361 1.00 49.84 81 VAL A N 1
ATOM 652 C CA . VAL A 1 81 ? -15.328 -5.133 6.903 1.00 49.84 81 VAL A CA 1
ATOM 653 C C . VAL A 1 81 ? -14.244 -6.091 6.429 1.00 49.84 81 VAL A C 1
ATOM 655 O O . VAL A 1 81 ? -13.070 -5.872 6.730 1.00 49.84 81 VAL A O 1
ATOM 658 N N . GLU A 1 82 ? -14.628 -7.194 5.786 1.00 53.81 82 GLU A N 1
ATOM 659 C CA . GLU A 1 82 ? -13.657 -8.092 5.171 1.00 53.81 82 GLU A CA 1
ATOM 660 C C . GLU A 1 82 ? -12.827 -7.261 4.195 1.00 53.81 82 GLU A C 1
ATOM 662 O O . GLU A 1 82 ? -13.312 -6.799 3.161 1.00 53.81 82 GLU A O 1
ATOM 667 N N . ALA A 1 83 ? -11.575 -6.996 4.568 1.00 65.44 83 ALA A N 1
ATOM 668 C CA . ALA A 1 83 ? -10.647 -6.328 3.685 1.00 65.44 83 ALA A CA 1
ATOM 669 C C . ALA A 1 83 ? -10.471 -7.235 2.468 1.00 65.44 83 ALA A C 1
ATOM 671 O O . ALA A 1 83 ? -9.994 -8.364 2.610 1.00 65.44 83 ALA A O 1
ATOM 672 N N . ILE A 1 84 ? -10.877 -6.744 1.293 1.00 79.19 84 ILE A N 1
ATOM 673 C CA . ILE A 1 84 ? -10.656 -7.443 0.028 1.00 79.19 84 ILE A CA 1
ATOM 674 C C . ILE A 1 84 ? -9.154 -7.750 -0.046 1.00 79.19 84 ILE A C 1
ATOM 676 O O . ILE A 1 84 ? -8.344 -6.816 0.003 1.00 79.19 84 ILE A O 1
ATOM 680 N N . PRO A 1 85 ? -8.764 -9.035 -0.096 1.00 84.06 85 PRO A N 1
ATOM 681 C CA . PRO A 1 85 ? -7.367 -9.414 -0.200 1.00 84.06 85 PRO A CA 1
ATOM 682 C C . PRO A 1 85 ? -6.725 -8.743 -1.416 1.00 84.06 85 PRO A C 1
ATOM 684 O O . PRO A 1 85 ? -7.320 -8.807 -2.493 1.00 84.06 85 PRO A O 1
ATOM 687 N N . PRO A 1 86 ? -5.535 -8.132 -1.289 1.00 89.75 86 PRO A N 1
ATOM 688 C CA . PRO A 1 86 ? -4.796 -7.693 -2.462 1.00 89.75 86 PRO A CA 1
ATOM 689 C C . PRO A 1 86 ? -4.471 -8.908 -3.333 1.00 89.75 86 PRO A C 1
ATOM 691 O O . PRO A 1 86 ? -4.093 -9.965 -2.819 1.00 89.75 86 PRO A O 1
ATOM 694 N N . GLN A 1 87 ? -4.606 -8.746 -4.643 1.00 93.19 87 GLN A N 1
ATOM 695 C CA . GLN A 1 87 ? -4.324 -9.790 -5.628 1.00 93.19 87 GLN A CA 1
ATOM 696 C C . GLN A 1 87 ? -3.223 -9.320 -6.572 1.00 93.19 87 GLN A C 1
ATOM 698 O O . GLN A 1 87 ? -3.083 -8.123 -6.827 1.00 93.19 87 GLN A O 1
ATOM 703 N N . VAL A 1 88 ? -2.445 -10.253 -7.128 1.00 96.88 88 VAL A N 1
ATOM 704 C CA . VAL A 1 88 ? -1.445 -9.891 -8.146 1.00 96.88 88 VAL A CA 1
ATOM 705 C C . VAL A 1 88 ? -2.127 -9.255 -9.367 1.00 96.88 88 VAL A C 1
ATOM 707 O O . VAL A 1 88 ? -1.615 -8.277 -9.914 1.00 96.88 88 VAL A O 1
ATOM 710 N N . SER A 1 89 ? -3.331 -9.722 -9.719 1.00 96.69 89 SER A N 1
ATOM 711 C CA . SER A 1 89 ? -4.153 -9.187 -10.814 1.00 96.69 89 SER A CA 1
ATOM 712 C C . SER A 1 89 ? -4.590 -7.730 -10.639 1.00 96.69 89 SER A C 1
ATOM 714 O O . SER A 1 89 ? -4.926 -7.075 -11.624 1.00 96.69 89 SER A O 1
ATOM 716 N N . ASP A 1 90 ? -4.524 -7.165 -9.428 1.00 94.81 90 ASP A N 1
ATOM 717 C CA . ASP A 1 90 ? -4.793 -5.735 -9.212 1.00 94.81 90 ASP A CA 1
ATOM 718 C C . ASP A 1 90 ? -3.801 -4.842 -9.985 1.00 94.81 90 ASP A C 1
ATOM 720 O O . ASP A 1 90 ? -4.083 -3.671 -10.253 1.00 94.81 90 ASP A O 1
ATOM 724 N N . GLY A 1 91 ? -2.631 -5.381 -10.350 1.00 97.62 91 GLY A N 1
ATOM 725 C CA . GLY A 1 91 ? -1.641 -4.704 -11.183 1.00 97.62 91 GLY A CA 1
ATOM 726 C C . GLY A 1 91 ? -1.987 -4.658 -12.677 1.00 97.62 91 GLY A C 1
ATOM 727 O O . GLY A 1 91 ? -1.468 -3.793 -13.377 1.00 97.62 91 GLY A O 1
ATOM 728 N N . ASP A 1 92 ? -2.867 -5.526 -13.186 1.00 98.12 92 ASP A N 1
ATOM 729 C CA . ASP A 1 92 ? -3.084 -5.678 -14.634 1.00 98.12 92 ASP A CA 1
ATOM 730 C C . ASP A 1 92 ? -3.702 -4.425 -15.263 1.00 98.12 92 ASP A C 1
ATOM 732 O O . ASP A 1 92 ? -3.209 -3.907 -16.269 1.00 98.12 92 ASP A O 1
ATOM 736 N N . ALA A 1 93 ? -4.751 -3.888 -14.637 1.00 97.12 93 ALA A N 1
ATOM 737 C CA . ALA A 1 93 ? -5.396 -2.660 -15.096 1.00 97.12 93 ALA A CA 1
ATOM 738 C C . ALA A 1 93 ? -4.442 -1.456 -15.015 1.00 97.12 93 ALA A C 1
ATOM 740 O O . ALA A 1 93 ? -4.443 -0.596 -15.895 1.00 97.12 93 ALA A O 1
ATOM 741 N N . LEU A 1 94 ? -3.589 -1.408 -13.987 1.00 98.25 94 LEU A N 1
ATOM 742 C CA . LEU A 1 94 ? -2.602 -0.341 -13.815 1.00 98.25 94 LEU A CA 1
ATOM 743 C C . LEU A 1 94 ? -1.502 -0.404 -14.875 1.00 98.25 94 LEU A C 1
ATOM 745 O O . LEU A 1 94 ? -1.091 0.643 -15.379 1.00 98.25 94 LEU A O 1
ATOM 749 N N . LEU A 1 95 ? -1.071 -1.606 -15.264 1.00 98.75 95 LEU A N 1
ATOM 750 C CA . LEU A 1 95 ? -0.106 -1.776 -16.342 1.00 98.75 95 LEU A CA 1
ATOM 751 C C . LEU A 1 95 ? -0.679 -1.288 -17.674 1.00 98.75 95 LEU A C 1
ATOM 753 O O . LEU A 1 95 ? -0.005 -0.550 -18.387 1.00 98.75 95 LEU A O 1
ATOM 757 N N . GLN A 1 96 ? -1.931 -1.642 -17.979 1.00 98.50 96 GLN A N 1
ATOM 758 C CA . GLN A 1 96 ? -2.611 -1.168 -19.189 1.00 98.50 96 GLN A CA 1
ATOM 759 C C . GLN A 1 96 ? -2.714 0.362 -19.211 1.00 98.50 96 GLN A C 1
ATOM 761 O O . GLN A 1 96 ? -2.447 0.988 -20.236 1.00 98.50 96 GLN A O 1
ATOM 766 N N . MET A 1 97 ? -3.033 0.984 -18.070 1.00 98.44 97 MET A N 1
ATOM 767 C CA . MET A 1 97 ? -3.023 2.445 -17.944 1.00 98.44 97 MET A CA 1
ATOM 768 C C . MET A 1 97 ? -1.623 3.026 -18.165 1.00 98.44 97 MET A C 1
ATOM 770 O O . MET A 1 97 ? -1.487 4.032 -18.856 1.00 98.44 97 MET A O 1
ATOM 774 N N . ALA A 1 98 ? -0.579 2.405 -17.611 1.00 98.56 98 ALA A N 1
ATOM 775 C CA . ALA A 1 98 ? 0.798 2.856 -17.786 1.00 98.56 98 ALA A CA 1
ATOM 776 C C . ALA A 1 98 ? 1.246 2.781 -19.259 1.00 98.56 98 ALA A C 1
ATOM 778 O O . ALA A 1 98 ? 1.851 3.726 -19.764 1.00 98.56 98 ALA A O 1
ATOM 779 N N . GLU A 1 99 ? 0.905 1.696 -19.962 1.00 98.50 99 GLU A N 1
ATOM 780 C CA . GLU A 1 99 ? 1.166 1.524 -21.397 1.00 98.50 99 GLU A CA 1
ATOM 781 C C . GLU A 1 99 ? 0.405 2.566 -22.239 1.00 98.50 99 GLU A C 1
ATOM 783 O O . GLU A 1 99 ? 0.986 3.174 -23.143 1.00 98.50 99 GLU A O 1
ATOM 788 N N . ALA A 1 100 ? -0.861 2.839 -21.908 1.00 98.56 100 ALA A N 1
ATOM 789 C CA . ALA A 1 100 ? -1.659 3.862 -22.582 1.00 98.56 100 ALA A CA 1
ATOM 790 C C . ALA A 1 100 ? -1.073 5.271 -22.381 1.00 98.56 100 ALA A C 1
ATOM 792 O O . ALA A 1 100 ? -0.852 5.990 -23.355 1.00 98.56 100 ALA A O 1
ATOM 793 N N . LEU A 1 101 ? -0.750 5.650 -21.141 1.00 98.38 101 LEU A N 1
ATOM 794 C CA . LEU A 1 101 ? -0.142 6.947 -20.813 1.00 98.38 101 LEU A CA 1
ATOM 795 C C . LEU A 1 101 ? 1.193 7.143 -21.535 1.00 98.38 101 LEU A C 1
ATOM 797 O O . LEU A 1 101 ? 1.450 8.212 -22.087 1.00 98.38 101 LEU A O 1
ATOM 801 N N . LEU A 1 102 ? 2.010 6.090 -21.604 1.00 98.12 102 LEU A N 1
ATOM 802 C CA . LEU A 1 102 ? 3.261 6.112 -22.352 1.00 98.12 102 LEU A CA 1
ATOM 803 C C . LEU A 1 102 ? 3.023 6.396 -23.841 1.00 98.12 102 LEU A C 1
ATOM 805 O O . LEU A 1 102 ? 3.731 7.216 -24.422 1.00 98.12 102 LEU A O 1
ATOM 809 N N . SER A 1 103 ? 2.016 5.763 -24.450 1.00 97.81 103 SER A N 1
ATOM 810 C CA . SER A 1 103 ? 1.677 5.989 -25.863 1.00 97.81 103 SER A CA 1
ATOM 811 C C . SER A 1 103 ? 1.164 7.407 -26.154 1.00 97.81 103 SER A C 1
ATOM 813 O O . SER A 1 103 ? 1.322 7.899 -27.269 1.00 97.81 103 SER A O 1
ATOM 815 N N . HIS A 1 104 ? 0.604 8.080 -25.145 1.00 97.69 104 HIS A N 1
ATOM 816 C CA . HIS A 1 104 ? 0.116 9.458 -25.231 1.00 97.69 104 HIS A CA 1
ATOM 817 C C . HIS A 1 104 ? 1.170 10.519 -24.880 1.00 97.69 104 HIS A C 1
ATOM 819 O O . HIS A 1 104 ? 0.869 11.708 -24.926 1.00 97.69 104 HIS A O 1
ATOM 825 N N . GLY A 1 105 ? 2.406 10.122 -24.557 1.00 97.25 105 GLY A N 1
ATOM 826 C CA . GLY A 1 105 ? 3.472 11.058 -24.185 1.00 97.25 105 GLY A CA 1
ATOM 827 C C . GLY A 1 105 ? 3.410 11.549 -22.732 1.00 97.25 105 GLY A C 1
ATOM 828 O O . GLY A 1 105 ? 4.178 12.429 -22.348 1.00 97.25 105 GLY A O 1
ATOM 829 N N . GLU A 1 106 ? 2.538 10.968 -21.905 1.00 97.62 106 GLU A N 1
ATOM 830 C CA . GLU A 1 106 ? 2.352 11.310 -20.490 1.00 97.62 106 GLU A CA 1
ATOM 831 C C . GLU A 1 106 ? 3.371 10.558 -19.615 1.00 97.62 106 GLU A C 1
ATOM 833 O O . GLU A 1 106 ? 3.031 9.665 -18.836 1.00 97.62 106 GLU A O 1
ATOM 838 N N . TYR A 1 107 ? 4.657 10.877 -19.783 1.00 97.69 107 TYR A N 1
ATOM 839 C CA . TYR A 1 107 ? 5.773 10.076 -19.259 1.00 97.69 107 TYR A CA 1
ATOM 840 C C . TYR A 1 107 ? 5.820 9.968 -17.730 1.00 97.69 107 TYR A C 1
ATOM 842 O O . TYR A 1 107 ? 6.084 8.889 -17.197 1.00 97.69 107 TYR A O 1
ATOM 850 N N . GLU A 1 108 ? 5.555 11.061 -17.012 1.00 96.94 108 GLU A N 1
ATOM 851 C CA . GLU A 1 108 ? 5.546 11.063 -15.543 1.00 96.94 108 GLU A CA 1
ATOM 852 C C . GLU A 1 108 ? 4.403 10.201 -14.997 1.00 96.94 108 GLU A C 1
ATOM 854 O O . GLU A 1 108 ? 4.620 9.327 -14.153 1.00 96.94 108 GLU A O 1
ATOM 859 N N . SER A 1 109 ? 3.202 10.378 -15.548 1.00 97.56 109 SER A N 1
ATOM 860 C CA . SER A 1 109 ? 2.022 9.584 -15.208 1.00 97.56 109 SER A CA 1
ATOM 861 C C . SER A 1 109 ? 2.227 8.101 -15.535 1.00 97.56 109 SER A C 1
ATOM 863 O O . SER A 1 109 ? 1.881 7.238 -14.726 1.00 97.56 109 SER A O 1
ATOM 865 N N . ALA A 1 110 ? 2.838 7.787 -16.683 1.00 98.31 110 ALA A N 1
ATOM 866 C CA . ALA A 1 110 ? 3.173 6.419 -17.074 1.00 98.31 110 ALA A CA 1
ATOM 867 C C . ALA A 1 110 ? 4.151 5.764 -16.086 1.00 98.31 110 ALA A C 1
ATOM 869 O O . ALA A 1 110 ? 3.908 4.649 -15.623 1.00 98.31 110 ALA A O 1
ATOM 870 N N . ALA A 1 111 ? 5.221 6.471 -15.703 1.00 98.06 111 ALA A N 1
ATOM 871 C CA . ALA A 1 111 ? 6.176 5.998 -14.702 1.00 98.06 111 ALA A CA 1
ATOM 872 C C . ALA A 1 111 ? 5.510 5.774 -13.333 1.00 98.06 111 ALA A C 1
ATOM 874 O O . ALA A 1 111 ? 5.772 4.771 -12.666 1.00 98.06 111 ALA A O 1
ATOM 875 N N . HIS A 1 112 ? 4.605 6.670 -12.931 1.00 97.44 112 HIS A N 1
ATOM 876 C CA . HIS A 1 112 ? 3.852 6.537 -11.688 1.00 97.44 112 HIS A CA 1
ATOM 877 C C . HIS A 1 112 ? 2.951 5.292 -11.687 1.00 97.44 112 HIS A C 1
ATOM 879 O O . HIS A 1 112 ? 3.012 4.493 -10.750 1.00 97.44 112 HIS A O 1
ATOM 885 N N . LYS A 1 113 ? 2.175 5.065 -12.756 1.00 98.25 113 LYS A N 1
ATOM 886 C CA . LYS A 1 113 ? 1.317 3.874 -12.888 1.00 98.25 113 LYS A CA 1
ATOM 887 C C . LYS A 1 113 ? 2.103 2.572 -13.012 1.00 98.25 113 LYS A C 1
ATOM 889 O O . LYS A 1 113 ? 1.699 1.556 -12.443 1.00 98.25 113 LYS A O 1
ATOM 894 N N . ALA A 1 114 ? 3.268 2.603 -13.652 1.00 98.44 114 ALA A N 1
ATOM 895 C CA . ALA A 1 114 ? 4.186 1.472 -13.665 1.00 98.44 114 ALA A CA 1
ATOM 896 C C . ALA A 1 114 ? 4.705 1.136 -12.254 1.00 98.44 114 ALA A C 1
ATOM 898 O O . ALA A 1 114 ? 4.733 -0.030 -11.865 1.00 98.44 114 ALA A O 1
ATOM 899 N N . PHE A 1 115 ? 5.059 2.137 -11.443 1.00 98.25 115 PHE A N 1
ATOM 900 C CA . PHE A 1 115 ? 5.458 1.899 -10.054 1.00 98.25 115 PHE A CA 1
ATOM 901 C C . PHE A 1 115 ? 4.306 1.344 -9.200 1.00 98.25 115 PHE A C 1
ATOM 903 O O . PHE A 1 115 ? 4.509 0.376 -8.466 1.00 98.25 115 PHE A O 1
ATOM 910 N N . GLU A 1 116 ? 3.092 1.893 -9.323 1.00 98.00 116 GLU A N 1
ATOM 911 C CA . GLU A 1 116 ? 1.906 1.357 -8.633 1.00 98.00 116 GLU A CA 1
ATOM 912 C C . GLU A 1 116 ? 1.640 -0.112 -8.999 1.00 98.00 116 GLU A C 1
ATOM 914 O O . GLU A 1 116 ? 1.347 -0.919 -8.117 1.00 98.00 116 GLU A O 1
ATOM 919 N N . THR A 1 117 ? 1.803 -0.470 -10.277 1.00 98.69 117 THR A N 1
ATOM 920 C CA . THR A 1 117 ? 1.682 -1.852 -10.773 1.00 98.69 117 THR A CA 1
ATOM 921 C C . THR A 1 117 ? 2.614 -2.798 -10.017 1.00 98.69 117 THR A C 1
ATOM 923 O O . THR A 1 117 ? 2.179 -3.842 -9.532 1.00 98.69 117 THR A O 1
ATOM 926 N N . ILE A 1 118 ? 3.889 -2.417 -9.869 1.00 98.38 118 ILE A N 1
ATOM 927 C CA . ILE A 1 118 ? 4.890 -3.212 -9.142 1.00 98.38 118 ILE A CA 1
ATOM 928 C C . ILE A 1 118 ? 4.455 -3.400 -7.687 1.00 98.38 118 ILE A C 1
ATOM 930 O O . ILE A 1 118 ? 4.461 -4.521 -7.186 1.00 98.38 118 ILE A O 1
ATOM 934 N N . VAL A 1 119 ? 4.038 -2.320 -7.018 1.00 98.12 119 VAL A N 1
ATOM 935 C CA . VAL A 1 119 ? 3.605 -2.359 -5.612 1.00 98.12 119 VAL A CA 1
ATOM 936 C C . VAL A 1 119 ? 2.390 -3.274 -5.426 1.00 98.12 119 VAL A C 1
ATOM 938 O O . VAL A 1 119 ? 2.349 -4.051 -4.474 1.00 98.12 119 VAL A O 1
ATOM 941 N N . LYS A 1 120 ? 1.409 -3.231 -6.336 1.00 97.31 120 LYS A N 1
ATOM 942 C CA . LYS A 1 120 ? 0.245 -4.129 -6.293 1.00 97.31 120 LYS A CA 1
ATOM 943 C C . LYS A 1 120 ? 0.636 -5.591 -6.489 1.00 97.31 120 LYS A C 1
ATOM 945 O O . LYS A 1 120 ? 0.245 -6.422 -5.671 1.00 97.31 120 LYS A O 1
ATOM 950 N N . ALA A 1 121 ? 1.473 -5.878 -7.485 1.00 97.81 121 ALA A N 1
ATOM 951 C CA . ALA A 1 121 ? 1.950 -7.229 -7.762 1.00 97.81 121 ALA A CA 1
ATOM 952 C C . ALA A 1 121 ? 2.659 -7.847 -6.545 1.00 97.81 121 ALA A C 1
ATOM 954 O O . ALA A 1 121 ? 2.337 -8.960 -6.126 1.00 97.81 121 ALA A O 1
ATOM 955 N N . VAL A 1 122 ? 3.587 -7.110 -5.925 1.00 97.50 122 VAL A N 1
ATOM 956 C CA . VAL A 1 122 ? 4.317 -7.631 -4.762 1.00 97.50 122 VAL A CA 1
ATOM 957 C C . VAL A 1 122 ? 3.423 -7.778 -3.531 1.00 97.50 122 VAL A C 1
ATOM 959 O O . VAL A 1 122 ? 3.566 -8.754 -2.798 1.00 97.50 122 VAL A O 1
ATOM 962 N N . ASN A 1 123 ? 2.463 -6.870 -3.324 1.00 96.19 123 ASN A N 1
ATOM 963 C CA . ASN A 1 123 ? 1.527 -6.947 -2.200 1.00 96.19 123 ASN A CA 1
ATOM 964 C C . ASN A 1 123 ? 0.590 -8.154 -2.303 1.00 96.19 123 ASN A C 1
ATOM 966 O O . ASN A 1 123 ? 0.322 -8.789 -1.281 1.00 96.19 123 ASN A O 1
ATOM 970 N N . GLY A 1 124 ? 0.150 -8.515 -3.513 1.00 95.31 124 GLY A N 1
ATOM 971 C CA . GLY A 1 124 ? -0.609 -9.747 -3.744 1.00 95.31 124 GLY A CA 1
ATOM 972 C C . GLY A 1 124 ? 0.162 -10.993 -3.296 1.00 95.31 124 GLY A C 1
ATOM 973 O O . GLY A 1 124 ? -0.361 -11.835 -2.568 1.00 95.31 124 GLY A O 1
ATOM 974 N N . LEU A 1 125 ? 1.458 -11.073 -3.614 1.00 95.69 125 LEU A N 1
ATOM 975 C CA . LEU A 1 125 ? 2.297 -12.184 -3.154 1.00 95.69 125 LEU A CA 1
ATOM 976 C C . LEU A 1 125 ? 2.557 -12.154 -1.644 1.00 95.69 125 LEU A C 1
ATOM 978 O O . LEU A 1 125 ? 2.437 -13.184 -0.976 1.00 95.69 125 LEU A O 1
ATOM 982 N N . LEU A 1 126 ? 2.912 -10.990 -1.091 1.00 95.12 126 LEU A N 1
ATOM 983 C CA . LEU A 1 126 ? 3.200 -10.814 0.339 1.00 95.12 126 LEU A CA 1
ATOM 984 C C . LEU A 1 126 ? 2.012 -11.203 1.216 1.00 95.12 126 LEU A C 1
ATOM 986 O O . LEU A 1 126 ? 2.197 -11.790 2.289 1.00 95.12 126 LEU A O 1
ATOM 990 N N . TYR A 1 127 ? 0.794 -10.992 0.717 1.00 92.69 127 TYR A N 1
ATOM 991 C CA . TYR A 1 127 ? -0.414 -11.449 1.378 1.00 92.69 127 TYR A CA 1
ATOM 992 C C . TYR A 1 127 ? -0.358 -12.949 1.686 1.00 92.69 127 TYR A C 1
ATOM 994 O O . TYR A 1 127 ? 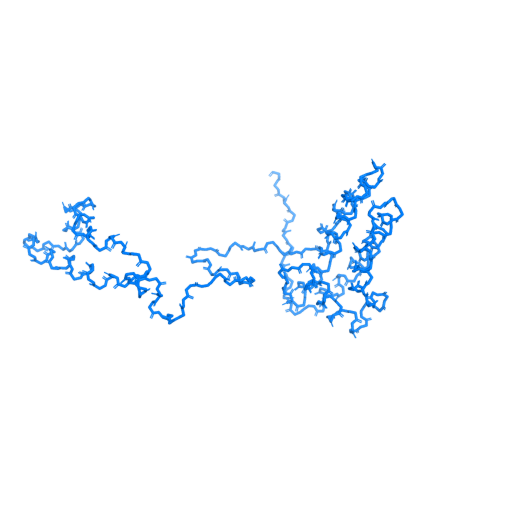-0.607 -13.340 2.829 1.00 92.69 127 TYR A O 1
ATOM 1002 N N . HIS A 1 128 ? 0.072 -13.796 0.747 1.00 90.56 128 HIS A N 1
ATOM 1003 C CA . HIS A 1 128 ? 0.220 -15.242 0.959 1.00 90.56 128 HIS A CA 1
ATOM 1004 C C . HIS A 1 128 ? 1.288 -15.624 1.999 1.00 90.56 128 HIS A C 1
ATOM 1006 O O . HIS A 1 128 ? 1.294 -16.759 2.478 1.00 90.56 128 HIS A O 1
ATOM 1012 N N . ARG A 1 129 ? 2.155 -14.691 2.402 1.00 88.06 129 ARG A N 1
ATOM 1013 C CA . ARG A 1 129 ? 3.143 -14.861 3.480 1.00 88.06 129 ARG A CA 1
ATOM 1014 C C . ARG A 1 129 ? 2.725 -14.226 4.807 1.00 88.06 129 ARG A C 1
ATOM 1016 O O . ARG A 1 129 ? 3.534 -14.189 5.723 1.00 88.06 129 ARG A O 1
ATOM 1023 N N . PHE A 1 130 ? 1.477 -13.759 4.922 1.00 87.94 130 PHE A N 1
ATOM 1024 C CA . PHE A 1 130 ? 0.987 -12.982 6.073 1.00 87.94 130 PHE A CA 1
ATOM 1025 C C . PHE A 1 130 ? 1.803 -11.711 6.340 1.00 87.94 130 PHE A C 1
ATOM 1027 O O . PHE A 1 130 ? 1.802 -11.192 7.453 1.00 87.94 130 PHE A O 1
ATOM 1034 N N . VAL A 1 131 ? 2.464 -11.184 5.310 1.00 88.69 131 VAL A N 1
ATOM 1035 C CA . VAL A 1 131 ? 3.187 -9.922 5.408 1.00 88.69 131 VAL A CA 1
ATOM 1036 C C . VAL A 1 131 ? 2.263 -8.811 4.936 1.00 88.69 131 VAL A C 1
ATOM 1038 O O . VAL A 1 131 ? 1.801 -8.810 3.795 1.00 88.69 131 VAL A O 1
ATOM 1041 N N . GLN A 1 132 ? 1.957 -7.892 5.847 1.00 83.50 132 GLN A N 1
ATOM 1042 C CA . GLN A 1 132 ? 1.212 -6.673 5.561 1.00 83.50 132 GLN A CA 1
ATOM 1043 C C . GLN A 1 132 ? 2.185 -5.505 5.533 1.00 83.50 132 GLN A C 1
ATOM 1045 O O . GLN A 1 132 ? 3.061 -5.409 6.386 1.00 83.50 132 GLN A O 1
ATOM 1050 N N . THR A 1 133 ? 2.015 -4.623 4.555 1.00 87.56 133 THR A N 1
ATOM 1051 C CA . THR A 1 133 ? 2.872 -3.450 4.369 1.00 87.56 133 THR A CA 1
ATOM 1052 C C . THR A 1 133 ? 2.011 -2.210 4.229 1.00 87.56 133 THR A C 1
ATOM 1054 O O . THR A 1 133 ? 0.967 -2.258 3.574 1.00 87.56 133 THR A O 1
ATOM 1057 N N . PHE A 1 134 ? 2.457 -1.093 4.789 1.00 84.75 134 PHE A N 1
ATOM 1058 C CA . PHE A 1 134 ? 1.665 0.137 4.892 1.00 84.75 134 PHE A CA 1
ATOM 1059 C C . PHE A 1 134 ? 2.111 1.223 3.917 1.00 84.75 134 PHE A C 1
ATOM 1061 O O . PHE A 1 134 ? 1.433 2.236 3.747 1.00 84.75 134 PHE A O 1
ATOM 1068 N N . ASN A 1 135 ? 3.260 1.034 3.274 1.00 91.69 135 ASN A N 1
ATOM 1069 C CA . ASN A 1 135 ? 3.775 1.939 2.260 1.00 91.69 135 ASN A CA 1
ATOM 1070 C C . ASN A 1 135 ? 4.576 1.179 1.196 1.00 91.69 135 ASN A C 1
ATOM 1072 O O . ASN A 1 135 ? 5.063 0.077 1.430 1.00 91.69 135 ASN A O 1
ATOM 1076 N N . ALA A 1 136 ? 4.753 1.807 0.034 1.00 93.19 136 ALA A N 1
ATOM 1077 C CA . ALA A 1 136 ? 5.414 1.184 -1.107 1.00 93.19 136 ALA A CA 1
ATOM 1078 C C . ALA A 1 136 ? 6.877 0.782 -0.842 1.00 93.19 136 ALA A C 1
ATOM 1080 O O . ALA A 1 136 ? 7.326 -0.238 -1.351 1.00 93.19 136 ALA A O 1
ATOM 1081 N N . THR A 1 137 ? 7.632 1.555 -0.053 1.00 92.69 137 THR A N 1
ATOM 1082 C CA . THR A 1 137 ? 9.035 1.230 0.262 1.00 92.69 137 THR A CA 1
ATOM 1083 C C . THR A 1 137 ? 9.125 -0.075 1.047 1.00 92.69 137 THR A C 1
ATOM 1085 O O . THR A 1 137 ? 9.952 -0.930 0.737 1.00 92.69 137 THR A O 1
ATOM 1088 N N . GLU A 1 138 ? 8.241 -0.239 2.028 1.00 93.31 138 GLU A N 1
ATOM 1089 C CA . GLU A 1 138 ? 8.107 -1.462 2.815 1.00 93.31 138 GLU A CA 1
ATOM 1090 C C . GLU A 1 138 ? 7.665 -2.647 1.946 1.00 93.31 138 GLU A C 1
ATOM 1092 O O . GLU A 1 138 ? 8.279 -3.706 2.030 1.00 93.31 138 GLU A O 1
ATOM 1097 N N . SER A 1 139 ? 6.696 -2.459 1.040 1.00 96.06 139 SER A N 1
ATOM 1098 C CA . SER A 1 139 ? 6.273 -3.491 0.077 1.00 96.06 139 SER A CA 1
ATOM 1099 C C . SER A 1 139 ? 7.446 -4.054 -0.732 1.00 96.06 139 SER A C 1
ATOM 1101 O O . SER A 1 139 ? 7.593 -5.266 -0.866 1.00 96.06 139 SER A O 1
ATOM 1103 N N . ILE A 1 140 ? 8.318 -3.184 -1.249 1.00 97.19 140 ILE A N 1
ATOM 1104 C CA . ILE A 1 140 ? 9.493 -3.617 -2.018 1.00 97.19 140 ILE A CA 1
ATOM 1105 C C . ILE A 1 140 ? 10.524 -4.314 -1.124 1.00 97.19 140 ILE A C 1
ATOM 1107 O O . ILE A 1 140 ? 11.061 -5.352 -1.509 1.00 97.19 140 ILE A O 1
ATOM 1111 N N . HIS A 1 141 ? 10.797 -3.767 0.061 1.00 94.94 141 HIS A N 1
ATOM 1112 C CA . HIS A 1 141 ? 11.745 -4.355 1.009 1.00 94.94 141 HIS A CA 1
ATOM 1113 C C . HIS A 1 141 ? 11.322 -5.764 1.442 1.00 94.94 141 HIS A C 1
ATOM 1115 O O . HIS A 1 141 ? 12.120 -6.703 1.404 1.00 94.94 141 HIS A O 1
ATOM 1121 N N . GLU A 1 142 ? 10.053 -5.935 1.805 1.00 95.38 142 GLU A N 1
ATOM 1122 C CA . GLU A 1 142 ? 9.529 -7.236 2.199 1.00 95.38 142 GLU A CA 1
ATOM 1123 C C . GLU A 1 142 ? 9.480 -8.210 1.027 1.00 95.38 142 GLU A C 1
ATOM 1125 O O . GLU A 1 142 ? 9.801 -9.384 1.196 1.00 95.38 142 GLU A O 1
ATOM 1130 N N . PHE A 1 143 ? 9.178 -7.746 -0.186 1.00 96.88 143 PHE A N 1
ATOM 1131 C CA . PHE A 1 143 ? 9.277 -8.597 -1.367 1.00 96.88 143 PHE A CA 1
ATOM 1132 C C . PHE A 1 143 ? 10.694 -9.160 -1.552 1.00 96.88 143 PHE A C 1
ATOM 1134 O O . PHE A 1 143 ? 10.871 -10.367 -1.759 1.00 96.88 143 PHE A O 1
ATOM 1141 N N . GLU A 1 144 ? 11.715 -8.310 -1.415 1.00 95.31 144 GLU A N 1
ATOM 1142 C CA . GLU A 1 144 ? 13.106 -8.750 -1.479 1.00 95.31 144 GLU A CA 1
ATOM 1143 C C . GLU A 1 144 ? 13.427 -9.765 -0.371 1.00 95.31 144 GLU A C 1
ATOM 1145 O O . GLU A 1 144 ? 14.022 -10.814 -0.640 1.00 95.31 144 GLU A O 1
ATOM 1150 N N . ASN A 1 145 ? 12.993 -9.504 0.862 1.00 94.38 145 ASN A N 1
ATOM 1151 C CA . ASN A 1 145 ? 13.291 -10.371 1.999 1.00 94.38 145 ASN A CA 1
ATOM 1152 C C . ASN A 1 145 ? 12.595 -11.731 1.939 1.00 94.38 145 ASN A C 1
ATOM 1154 O O . ASN A 1 145 ? 13.230 -12.755 2.196 1.00 94.38 145 ASN A O 1
ATOM 1158 N N . GLN A 1 146 ? 11.314 -11.750 1.583 1.00 93.50 146 GLN A N 1
ATOM 1159 C CA . GLN A 1 146 ? 10.488 -12.955 1.619 1.00 93.50 146 GLN A CA 1
ATOM 1160 C C . GLN A 1 146 ? 10.680 -13.829 0.375 1.00 93.50 146 GLN A C 1
ATOM 1162 O O . GLN A 1 146 ? 10.597 -15.059 0.461 1.00 93.50 146 GLN A O 1
ATOM 1167 N N . PHE A 1 147 ? 10.959 -13.224 -0.784 1.00 95.38 147 PHE A N 1
ATOM 1168 C CA . PHE A 1 147 ? 10.934 -13.937 -2.064 1.00 95.38 147 PHE A CA 1
ATOM 1169 C C . PHE A 1 147 ? 12.247 -13.876 -2.856 1.00 95.38 147 PHE A C 1
ATOM 1171 O O . PHE A 1 147 ? 12.639 -14.861 -3.483 1.00 95.38 147 PHE A O 1
ATOM 1178 N N . VAL A 1 148 ? 12.979 -12.762 -2.835 1.00 94.00 148 VAL A N 1
ATOM 1179 C CA . VAL A 1 148 ? 14.247 -12.671 -3.585 1.00 94.00 148 VAL A CA 1
ATOM 1180 C C . VAL A 1 148 ? 15.373 -13.385 -2.836 1.00 94.00 148 VAL A C 1
ATOM 1182 O O . VAL A 1 148 ? 16.084 -14.205 -3.419 1.00 94.00 148 VAL A O 1
ATOM 1185 N N . ARG A 1 149 ? 15.518 -13.134 -1.528 1.00 92.19 149 ARG A N 1
ATOM 1186 C CA . ARG A 1 149 ? 16.558 -13.760 -0.686 1.00 92.19 149 ARG A CA 1
ATOM 1187 C C . ARG A 1 149 ? 16.384 -15.268 -0.532 1.00 92.19 149 ARG A C 1
ATOM 1189 O O . ARG A 1 149 ? 17.371 -15.973 -0.352 1.00 92.19 149 ARG A O 1
ATOM 1196 N N . THR A 1 150 ? 15.150 -15.754 -0.627 1.00 90.81 150 THR A N 1
ATOM 1197 C CA . THR A 1 150 ? 14.818 -17.186 -0.601 1.00 90.81 150 THR A CA 1
ATOM 1198 C C . THR A 1 150 ? 15.071 -17.877 -1.944 1.00 90.81 150 THR A C 1
ATOM 1200 O O . THR A 1 150 ? 14.985 -19.098 -2.024 1.00 90.81 150 THR A O 1
ATOM 1203 N N . GLY A 1 151 ? 15.420 -17.121 -2.994 1.00 91.50 151 GLY A N 1
ATOM 1204 C CA . GLY A 1 151 ? 15.724 -17.653 -4.321 1.00 91.50 151 GLY A CA 1
ATOM 1205 C C . GLY A 1 151 ? 14.500 -17.911 -5.201 1.00 91.50 151 GLY A C 1
ATOM 1206 O O . GLY A 1 151 ? 14.662 -18.483 -6.274 1.00 91.50 151 GLY A O 1
ATOM 1207 N N . LEU A 1 152 ? 13.299 -17.477 -4.796 1.00 92.19 152 LEU A N 1
ATOM 1208 C CA . LEU A 1 152 ? 12.084 -17.577 -5.621 1.00 92.19 152 LEU A CA 1
ATOM 1209 C C . LEU A 1 152 ? 12.114 -16.604 -6.809 1.00 92.19 152 LEU A C 1
ATOM 1211 O O . LEU A 1 152 ? 11.604 -16.934 -7.877 1.00 92.19 152 LEU A O 1
ATOM 1215 N N . PHE A 1 153 ? 12.753 -15.441 -6.636 1.00 95.31 153 PHE A N 1
ATOM 1216 C CA . PHE A 1 153 ? 12.929 -14.428 -7.685 1.00 95.31 153 PHE A CA 1
ATOM 1217 C C . PHE A 1 153 ? 14.383 -13.933 -7.781 1.00 95.31 153 PHE A C 1
ATOM 1219 O O . PHE A 1 153 ? 14.676 -12.773 -7.477 1.00 95.31 153 PHE A O 1
ATOM 1226 N N . PRO A 1 154 ? 15.339 -14.786 -8.184 1.00 91.94 154 PRO A N 1
ATOM 1227 C CA . PRO A 1 154 ? 16.757 -14.431 -8.203 1.00 91.94 154 PRO A CA 1
ATOM 1228 C C . PRO A 1 154 ? 17.100 -13.304 -9.193 1.00 91.94 154 PRO A C 1
ATOM 1230 O O . PRO A 1 154 ? 18.123 -12.642 -9.019 1.00 91.94 154 PRO A O 1
ATOM 1233 N N . GLN A 1 155 ? 16.264 -13.079 -10.210 1.00 93.19 155 GLN A N 1
ATOM 1234 C CA . GLN A 1 155 ? 16.400 -12.014 -11.204 1.00 93.19 155 GLN A CA 1
ATOM 1235 C C . GLN A 1 155 ? 16.093 -10.616 -10.645 1.00 93.19 155 GLN A C 1
ATOM 1237 O O . GLN A 1 155 ? 16.608 -9.632 -11.165 1.00 93.19 155 GLN A O 1
ATOM 1242 N N . TRP A 1 156 ? 15.317 -10.521 -9.560 1.00 95.25 156 TRP A N 1
ATOM 1243 C CA . TRP A 1 156 ? 14.908 -9.249 -8.947 1.00 95.25 156 TRP A CA 1
ATOM 1244 C C . TRP A 1 156 ? 15.797 -8.839 -7.764 1.00 95.25 156 TRP A C 1
ATOM 1246 O O . TRP A 1 156 ? 15.371 -8.107 -6.873 1.00 95.25 156 TRP A O 1
ATOM 1256 N N . LYS A 1 157 ? 17.057 -9.294 -7.738 1.00 91.50 157 LYS A N 1
ATOM 1257 C CA . LYS A 1 157 ? 18.052 -8.838 -6.752 1.00 91.50 157 LYS A CA 1
ATOM 1258 C C . LYS A 1 157 ? 18.270 -7.330 -6.860 1.00 91.50 157 LYS A C 1
ATOM 1260 O O . LYS A 1 157 ? 18.523 -6.817 -7.946 1.00 91.50 157 LYS A O 1
ATOM 1265 N N . ASN A 1 158 ? 18.263 -6.649 -5.714 1.00 89.69 158 ASN A N 1
ATOM 1266 C CA . ASN A 1 158 ? 18.430 -5.197 -5.604 1.00 89.69 158 ASN A CA 1
ATOM 1267 C C . ASN A 1 158 ? 17.354 -4.395 -6.360 1.00 89.69 158 ASN A C 1
ATOM 1269 O O . ASN A 1 158 ? 17.622 -3.285 -6.829 1.00 89.69 158 ASN A O 1
ATOM 1273 N N . LEU A 1 159 ? 16.140 -4.939 -6.477 1.00 93.44 159 LEU A N 1
ATOM 1274 C CA . LEU A 1 159 ? 14.977 -4.239 -7.009 1.00 93.44 159 LEU A CA 1
ATOM 1275 C C . LEU A 1 159 ? 14.797 -2.866 -6.349 1.00 93.44 159 LEU A C 1
ATOM 1277 O O . LEU A 1 159 ? 14.598 -1.879 -7.055 1.00 93.44 159 LEU A O 1
ATOM 1281 N N . SER A 1 160 ? 14.944 -2.770 -5.024 1.00 93.31 160 SER A N 1
ATOM 1282 C CA . SER A 1 160 ? 14.834 -1.495 -4.301 1.00 93.31 160 SER A CA 1
ATOM 1283 C C . SER A 1 160 ? 15.802 -0.436 -4.843 1.00 93.31 160 SER A C 1
ATOM 1285 O O . SER A 1 160 ? 15.414 0.704 -5.109 1.00 93.31 160 SER A O 1
ATOM 1287 N N . VAL A 1 161 ? 17.051 -0.828 -5.108 1.00 93.19 161 VAL A N 1
ATOM 1288 C CA . VAL A 1 161 ? 18.079 0.060 -5.670 1.00 93.19 161 VAL A CA 1
ATOM 1289 C C . VAL A 1 161 ? 17.741 0.455 -7.109 1.00 93.19 161 VAL A C 1
ATOM 1291 O O . VAL A 1 161 ? 17.840 1.633 -7.456 1.00 93.19 161 VAL A O 1
ATOM 1294 N N . SER A 1 162 ? 17.295 -0.491 -7.941 1.00 92.62 162 SER A N 1
ATOM 1295 C CA . SER A 1 162 ? 16.868 -0.205 -9.317 1.00 92.62 162 SER A CA 1
ATOM 1296 C C . SER A 1 162 ? 15.728 0.815 -9.362 1.00 92.62 162 SER A C 1
ATOM 1298 O O . SER A 1 162 ? 15.803 1.787 -10.115 1.00 92.62 162 SER A O 1
ATOM 1300 N N . LEU A 1 163 ? 14.716 0.657 -8.504 1.00 94.94 163 LEU A N 1
ATOM 1301 C CA . LEU A 1 163 ? 13.579 1.578 -8.412 1.00 94.94 163 LEU A CA 1
ATOM 1302 C C . LEU A 1 163 ? 14.010 2.972 -7.936 1.00 94.94 163 LEU A C 1
ATOM 1304 O O . LEU A 1 163 ? 13.579 3.981 -8.495 1.00 94.94 163 LEU A O 1
ATOM 1308 N N . GLN A 1 164 ? 14.899 3.049 -6.941 1.00 93.88 164 GLN A N 1
ATOM 1309 C CA . GLN A 1 164 ? 15.456 4.325 -6.479 1.00 93.88 164 GLN A CA 1
ATOM 1310 C C . GLN A 1 164 ? 16.257 5.036 -7.572 1.00 93.88 164 GLN A C 1
ATOM 1312 O O . GLN A 1 164 ? 16.156 6.254 -7.714 1.00 93.88 164 GLN A O 1
ATOM 1317 N N . ASN A 1 165 ? 17.043 4.294 -8.353 1.00 93.56 165 ASN A N 1
ATOM 1318 C CA . ASN A 1 165 ? 17.821 4.855 -9.453 1.00 93.56 165 ASN A CA 1
ATOM 1319 C C . ASN A 1 165 ? 16.918 5.388 -10.566 1.00 93.56 165 ASN A C 1
ATOM 1321 O O . ASN A 1 165 ? 17.139 6.504 -11.028 1.00 93.56 165 ASN A O 1
ATOM 1325 N N . LEU A 1 166 ? 15.877 4.643 -10.949 1.00 93.56 166 LEU A N 1
ATOM 1326 C CA . LEU A 1 166 ? 14.889 5.109 -11.923 1.00 93.56 166 LEU A CA 1
ATOM 1327 C C . LEU A 1 166 ? 14.151 6.360 -11.439 1.00 93.56 166 LEU A C 1
ATOM 1329 O O . LEU A 1 166 ? 13.970 7.299 -12.208 1.00 93.56 166 LEU A O 1
ATOM 1333 N N . ARG A 1 167 ? 13.788 6.417 -10.153 1.00 92.88 167 ARG A N 1
ATOM 1334 C CA . ARG A 1 167 ? 13.080 7.561 -9.559 1.00 92.88 167 ARG A CA 1
ATOM 1335 C C . ARG A 1 167 ? 13.910 8.849 -9.526 1.00 92.88 167 ARG A C 1
ATOM 1337 O O . ARG A 1 167 ? 13.339 9.932 -9.491 1.00 92.88 167 ARG A O 1
ATOM 1344 N N . LYS A 1 168 ? 15.244 8.750 -9.512 1.00 94.06 168 LYS A N 1
ATOM 1345 C CA . LYS A 1 168 ? 16.150 9.914 -9.560 1.00 94.06 168 LYS A CA 1
ATOM 1346 C C . LYS A 1 168 ? 16.282 10.510 -10.963 1.00 94.06 168 LYS A C 1
ATOM 1348 O O . LYS A 1 168 ? 16.707 11.657 -11.086 1.00 94.06 168 LYS A O 1
ATOM 1353 N N . LYS A 1 169 ? 15.979 9.741 -12.013 1.00 94.31 169 LYS A N 1
ATOM 1354 C CA . LYS A 1 169 ? 16.033 10.222 -13.397 1.00 94.31 169 LYS A CA 1
ATOM 1355 C C . LYS A 1 169 ? 14.804 11.089 -13.696 1.00 94.31 169 LYS A C 1
ATOM 1357 O O . LYS A 1 169 ? 13.738 10.893 -13.120 1.00 94.31 169 LYS A O 1
ATOM 1362 N N . LYS A 1 170 ? 14.943 12.031 -14.632 1.00 91.62 170 LYS A N 1
ATOM 1363 C CA . LYS A 1 170 ? 13.801 12.786 -15.165 1.00 91.62 170 LYS A CA 1
ATOM 1364 C C . LYS A 1 170 ? 12.876 11.828 -15.922 1.00 91.62 170 LYS A C 1
ATOM 1366 O O . LYS A 1 170 ? 13.363 10.997 -16.680 1.00 91.62 170 LYS A O 1
ATOM 1371 N N . ALA A 1 171 ? 11.565 11.962 -15.738 1.00 89.88 171 ALA A N 1
ATOM 1372 C CA . ALA A 1 171 ? 10.579 11.173 -16.470 1.00 89.88 171 ALA A CA 1
ATOM 1373 C C . ALA A 1 171 ? 10.476 11.651 -17.930 1.00 89.88 171 ALA A C 1
ATOM 1375 O O . ALA A 1 171 ? 9.644 12.487 -18.275 1.00 89.88 171 ALA A O 1
ATOM 1376 N N . ASP A 1 172 ? 11.375 11.153 -18.773 1.00 95.00 172 ASP A N 1
ATOM 1377 C CA . ASP A 1 172 ? 11.300 11.258 -20.228 1.00 95.00 172 ASP A CA 1
ATOM 1378 C C . ASP A 1 172 ? 10.797 9.945 -20.848 1.00 95.00 172 ASP A C 1
ATOM 1380 O O . ASP A 1 172 ? 10.545 8.962 -20.148 1.00 95.00 172 ASP A O 1
ATOM 1384 N N . GLU A 1 173 ? 10.646 9.919 -22.172 1.00 96.12 173 GLU A N 1
ATOM 1385 C CA . GLU A 1 173 ? 10.158 8.747 -22.902 1.00 96.12 173 GLU A CA 1
ATOM 1386 C C . GLU A 1 173 ? 10.991 7.484 -22.630 1.00 96.12 173 GLU A C 1
ATOM 1388 O O . GLU A 1 173 ? 10.442 6.387 -22.513 1.00 96.12 173 GLU A O 1
ATOM 1393 N N . THR A 1 174 ? 12.313 7.624 -22.501 1.00 97.31 174 THR A N 1
ATOM 1394 C CA . THR A 1 174 ? 13.216 6.488 -22.271 1.00 97.31 174 THR A CA 1
ATOM 1395 C C . THR A 1 174 ? 13.009 5.935 -20.869 1.00 97.31 174 THR A C 1
ATOM 1397 O O . THR A 1 174 ? 12.810 4.734 -20.695 1.00 97.31 174 THR A O 1
ATOM 1400 N N . VAL A 1 175 ? 12.980 6.814 -19.868 1.00 97.19 175 VAL A N 1
ATOM 1401 C CA . VAL A 1 175 ? 12.777 6.432 -18.468 1.00 97.19 175 VAL A CA 1
ATOM 1402 C C . VAL A 1 175 ? 11.375 5.863 -18.246 1.00 97.19 175 VAL A C 1
ATOM 1404 O O . VAL A 1 175 ? 11.226 4.871 -17.536 1.00 97.19 175 VAL A O 1
ATOM 1407 N N . ALA A 1 176 ? 10.345 6.421 -18.882 1.00 97.62 176 ALA A N 1
ATOM 1408 C CA . ALA A 1 176 ? 8.990 5.881 -18.814 1.00 97.62 176 ALA A CA 1
ATOM 1409 C C . ALA A 1 176 ? 8.891 4.488 -19.465 1.00 97.62 176 ALA A C 1
ATOM 1411 O O . ALA A 1 176 ? 8.268 3.591 -18.895 1.00 97.62 176 ALA A O 1
ATOM 1412 N N . LYS A 1 177 ? 9.572 4.256 -20.600 1.00 98.12 177 LYS A N 1
ATOM 1413 C CA . LYS A 1 177 ? 9.706 2.914 -21.200 1.00 98.12 177 LYS A CA 1
ATOM 1414 C C . LYS A 1 177 ? 10.419 1.935 -20.269 1.00 98.12 177 LYS A C 1
ATOM 1416 O O . LYS A 1 177 ? 9.967 0.796 -20.147 1.00 98.12 177 LYS A O 1
ATOM 1421 N N . GLU A 1 178 ? 11.497 2.358 -19.605 1.00 97.94 178 GLU A N 1
ATOM 1422 C CA . GLU A 1 178 ? 12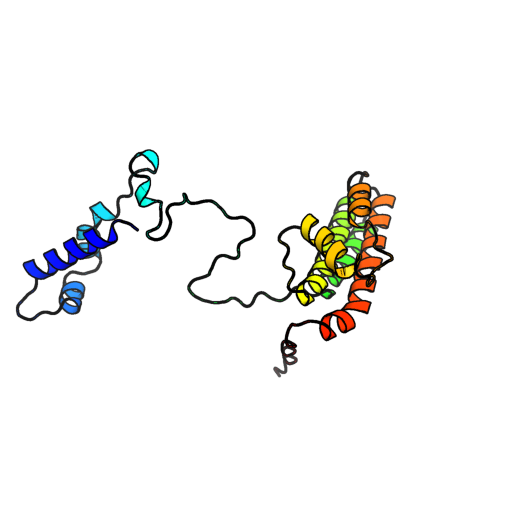.208 1.542 -18.608 1.00 97.94 178 GLU A CA 1
ATOM 1423 C C . GLU A 1 178 ? 11.268 1.142 -17.458 1.00 97.94 178 GLU A C 1
ATOM 1425 O O . GLU A 1 178 ? 11.183 -0.039 -17.117 1.00 97.94 178 GLU A O 1
ATOM 1430 N N . TRP A 1 179 ? 10.505 2.097 -16.916 1.00 98.12 179 TRP A N 1
ATOM 1431 C CA . TRP A 1 179 ? 9.512 1.857 -15.866 1.00 98.12 179 TRP A CA 1
ATOM 1432 C C . TRP A 1 179 ? 8.436 0.850 -16.279 1.00 98.12 179 TRP A C 1
ATOM 1434 O O . TRP A 1 179 ? 8.211 -0.131 -15.570 1.00 98.12 179 TRP A O 1
ATOM 1444 N N . VAL A 1 180 ? 7.789 1.064 -17.427 1.00 98.38 180 VAL A N 1
ATOM 1445 C CA . VAL A 1 180 ? 6.719 0.185 -17.928 1.00 98.38 180 VAL A CA 1
ATOM 1446 C C . VAL A 1 180 ? 7.253 -1.217 -18.224 1.00 98.38 180 VAL A C 1
ATOM 1448 O O . VAL A 1 180 ? 6.615 -2.210 -17.876 1.00 98.38 180 VAL A O 1
ATOM 1451 N N . THR A 1 181 ? 8.452 -1.321 -18.801 1.00 98.31 181 THR A N 1
ATOM 1452 C CA . THR A 1 181 ? 9.096 -2.613 -19.083 1.00 98.31 181 THR A CA 1
ATOM 1453 C C . THR A 1 181 ? 9.395 -3.378 -17.795 1.00 98.31 181 THR A C 1
ATOM 1455 O O . THR A 1 181 ? 9.109 -4.574 -17.708 1.00 98.31 181 THR A O 1
ATOM 1458 N N . LEU A 1 182 ? 9.925 -2.691 -16.777 1.00 97.75 182 LEU A N 1
ATOM 1459 C CA . LEU A 1 182 ? 10.185 -3.277 -15.464 1.00 97.75 182 LEU A CA 1
ATOM 1460 C C . LEU A 1 182 ? 8.887 -3.758 -14.801 1.00 97.75 182 LEU A C 1
ATOM 1462 O O . LEU A 1 182 ? 8.824 -4.895 -14.335 1.00 97.75 182 LEU A O 1
ATOM 1466 N N . ALA A 1 183 ? 7.847 -2.920 -14.803 1.00 98.44 183 ALA A N 1
ATOM 1467 C CA . ALA A 1 183 ? 6.546 -3.254 -14.232 1.00 98.44 183 ALA A CA 1
ATOM 1468 C C . ALA A 1 183 ? 5.922 -4.481 -14.901 1.00 98.44 183 ALA A C 1
ATOM 1470 O O . ALA A 1 183 ? 5.480 -5.400 -14.215 1.00 98.44 183 ALA A O 1
ATOM 1471 N N . LYS A 1 184 ? 5.968 -4.536 -16.235 1.00 98.56 184 LYS A N 1
ATOM 1472 C CA . LYS A 1 184 ? 5.486 -5.671 -17.027 1.00 98.56 184 LYS A CA 1
ATOM 1473 C C . LYS A 1 184 ? 6.210 -6.969 -16.690 1.00 98.56 184 LYS A C 1
ATOM 1475 O O . LYS A 1 184 ? 5.570 -8.009 -16.555 1.00 98.56 184 LYS A O 1
ATOM 1480 N N . ALA A 1 185 ? 7.533 -6.917 -16.560 1.00 98.19 185 ALA A N 1
ATOM 1481 C CA . ALA A 1 185 ? 8.336 -8.091 -16.250 1.00 98.19 185 ALA A CA 1
ATOM 1482 C C . ALA A 1 185 ? 8.069 -8.611 -14.827 1.00 98.19 185 ALA A C 1
ATOM 1484 O O . ALA A 1 185 ? 7.826 -9.804 -14.658 1.00 98.19 185 ALA A O 1
ATOM 1485 N N . ILE A 1 186 ? 8.035 -7.725 -13.825 1.00 97.94 186 ILE A N 1
ATOM 1486 C CA . ILE A 1 186 ? 7.744 -8.113 -12.436 1.00 97.94 186 ILE A CA 1
ATOM 1487 C C . ILE A 1 186 ? 6.329 -8.671 -12.314 1.00 97.94 186 ILE A C 1
ATOM 1489 O O . ILE A 1 186 ? 6.158 -9.752 -11.762 1.00 97.94 186 ILE A O 1
ATOM 1493 N N . LEU A 1 187 ? 5.322 -7.976 -12.856 1.00 98.31 187 LEU A N 1
ATOM 1494 C CA . LEU A 1 187 ? 3.928 -8.416 -12.785 1.00 98.31 187 LEU A CA 1
ATOM 1495 C C . LEU A 1 187 ? 3.747 -9.802 -13.414 1.00 98.31 187 LEU A C 1
ATOM 1497 O O . LEU A 1 187 ? 3.125 -10.677 -12.815 1.00 98.31 187 LEU A O 1
ATOM 1501 N N . LYS A 1 188 ? 4.351 -10.029 -14.587 1.00 98.31 188 LYS A N 1
ATOM 1502 C CA . LYS A 1 188 ? 4.344 -11.335 -15.257 1.00 98.31 188 LYS A CA 1
ATOM 1503 C C . LYS A 1 188 ? 4.955 -12.431 -14.382 1.00 98.31 188 LYS A C 1
ATOM 1505 O O . LYS A 1 188 ? 4.381 -13.513 -14.277 1.00 98.31 188 LYS A O 1
ATOM 1510 N N . ASP A 1 189 ? 6.108 -12.171 -13.772 1.00 97.62 189 ASP A N 1
ATOM 1511 C CA . ASP A 1 189 ? 6.774 -13.149 -12.912 1.00 97.62 189 ASP A CA 1
ATOM 1512 C C . ASP A 1 189 ? 5.972 -13.413 -11.631 1.00 97.62 189 ASP A C 1
ATOM 1514 O O . ASP A 1 189 ? 5.877 -14.561 -11.190 1.00 97.62 189 ASP A O 1
ATOM 1518 N N . CYS A 1 190 ? 5.365 -12.373 -11.049 1.00 97.69 190 CYS A N 1
ATOM 1519 C CA . CYS A 1 190 ? 4.481 -12.503 -9.898 1.00 97.69 190 CYS A CA 1
ATOM 1520 C C . CYS A 1 190 ? 3.285 -13.398 -10.226 1.00 97.69 190 CYS A C 1
ATOM 1522 O O . CYS A 1 190 ? 3.052 -14.358 -9.497 1.00 97.69 190 CYS A O 1
ATOM 1524 N N . HIS A 1 191 ? 2.602 -13.161 -11.349 1.00 97.75 191 HIS A N 1
ATOM 1525 C CA . HIS A 1 191 ? 1.507 -14.013 -11.829 1.00 97.75 191 HIS A CA 1
ATOM 1526 C C . HIS A 1 191 ? 1.953 -15.461 -12.028 1.00 97.75 191 HIS A C 1
ATOM 1528 O O . HIS A 1 191 ? 1.287 -16.392 -11.585 1.00 97.75 191 HIS A O 1
ATOM 1534 N N . ALA A 1 192 ? 3.112 -15.670 -12.656 1.00 97.06 192 ALA A N 1
ATOM 1535 C CA . ALA A 1 192 ? 3.627 -17.011 -12.919 1.00 97.06 192 ALA A CA 1
ATOM 1536 C C . ALA A 1 192 ? 3.930 -17.800 -11.631 1.00 97.06 192 ALA A C 1
ATOM 1538 O O . ALA A 1 192 ? 3.782 -19.023 -11.607 1.00 97.06 192 ALA A O 1
ATOM 1539 N N . LYS A 1 193 ? 4.358 -17.116 -10.564 1.00 95.31 193 LYS A N 1
ATOM 1540 C CA . LYS A 1 193 ? 4.713 -17.727 -9.274 1.00 95.31 193 LYS A CA 1
ATOM 1541 C C . LYS A 1 193 ? 3.586 -17.733 -8.245 1.00 95.31 193 LYS A C 1
ATOM 1543 O O . LYS A 1 193 ? 3.666 -18.499 -7.284 1.00 95.31 193 LYS A O 1
ATOM 1548 N N . GLU A 1 194 ? 2.540 -16.933 -8.428 1.00 94.50 194 GLU A N 1
ATOM 1549 C CA . GLU A 1 194 ? 1.429 -16.818 -7.482 1.00 94.50 194 GLU A CA 1
ATOM 1550 C C . GLU A 1 194 ? 0.774 -18.172 -7.152 1.00 94.50 194 GLU A C 1
ATOM 1552 O O . GLU A 1 194 ? 0.611 -18.445 -5.962 1.00 94.50 194 GLU A O 1
ATOM 1557 N N . PRO A 1 195 ? 0.478 -19.084 -8.106 1.00 93.38 195 PRO A N 1
ATOM 1558 C CA . PRO A 1 195 ? -0.121 -20.377 -7.772 1.00 93.38 195 PRO A CA 1
ATOM 1559 C C . PRO A 1 195 ? 0.759 -21.235 -6.852 1.00 93.38 195 PRO A C 1
ATOM 1561 O O . PRO A 1 195 ? 0.248 -21.845 -5.914 1.00 93.38 195 PRO A O 1
ATOM 1564 N N . GLU A 1 196 ? 2.076 -21.249 -7.090 1.00 92.56 196 GLU A N 1
ATOM 1565 C CA . GLU A 1 196 ? 3.064 -21.968 -6.274 1.00 92.56 196 GLU A CA 1
ATOM 1566 C C . GLU A 1 196 ? 3.145 -21.366 -4.862 1.00 92.56 196 GLU A C 1
ATOM 1568 O O . GLU A 1 196 ? 3.060 -22.082 -3.863 1.00 92.56 196 GLU A O 1
ATOM 1573 N N . ILE A 1 197 ? 3.239 -20.036 -4.772 1.00 92.50 197 ILE A N 1
ATOM 1574 C CA . ILE A 1 197 ? 3.321 -19.302 -3.502 1.00 92.50 197 ILE A CA 1
ATOM 1575 C C . ILE A 1 197 ? 2.027 -19.451 -2.694 1.00 92.50 197 ILE A C 1
ATOM 1577 O O . ILE A 1 197 ? 2.077 -19.624 -1.476 1.00 92.50 197 ILE A O 1
ATOM 1581 N N . ARG A 1 198 ? 0.872 -19.420 -3.362 1.00 90.00 198 ARG A N 1
ATOM 1582 C CA . ARG A 1 198 ? -0.442 -19.616 -2.751 1.00 90.00 198 ARG A CA 1
ATOM 1583 C C . ARG A 1 198 ? -0.615 -21.042 -2.240 1.00 90.00 198 ARG A C 1
ATOM 1585 O O . ARG A 1 198 ? -1.121 -21.212 -1.138 1.00 90.00 198 ARG A O 1
ATOM 1592 N N . ALA A 1 199 ? -0.170 -22.051 -2.989 1.00 88.50 199 ALA A N 1
ATOM 1593 C CA . ALA A 1 199 ? -0.218 -23.447 -2.552 1.00 88.50 199 ALA A CA 1
ATOM 1594 C C . ALA A 1 199 ? 0.690 -23.717 -1.339 1.00 88.50 199 ALA A C 1
ATOM 1596 O O . ALA A 1 199 ? 0.334 -24.502 -0.465 1.00 88.50 199 ALA A O 1
ATOM 1597 N N . ALA A 1 200 ? 1.836 -23.035 -1.261 1.00 85.81 200 ALA A N 1
ATOM 1598 C CA . ALA A 1 200 ? 2.742 -23.086 -0.114 1.00 85.81 200 ALA A CA 1
ATOM 1599 C C . ALA A 1 200 ? 2.325 -22.157 1.046 1.00 85.81 200 ALA A C 1
ATOM 1601 O O . ALA A 1 200 ? 3.029 -22.076 2.056 1.00 85.81 200 ALA A O 1
ATOM 1602 N N . SER A 1 201 ? 1.220 -21.417 0.905 1.00 82.69 201 SER A N 1
ATOM 1603 C CA . SER A 1 201 ? 0.769 -20.464 1.913 1.00 82.69 201 SER A CA 1
ATOM 1604 C C . SER A 1 201 ? 0.237 -21.191 3.152 1.00 82.69 201 SER A C 1
ATOM 1606 O O . SER A 1 201 ? -0.542 -22.133 3.022 1.00 82.69 201 SER A O 1
ATOM 1608 N N . PRO A 1 202 ? 0.548 -20.711 4.371 1.00 73.00 202 PRO A N 1
ATOM 1609 C CA . PRO A 1 202 ? -0.123 -21.188 5.574 1.00 73.00 202 PRO A CA 1
ATOM 1610 C C . PRO A 1 202 ? -1.587 -20.713 5.670 1.00 73.00 202 PRO A C 1
ATOM 1612 O O . PRO A 1 202 ? -2.296 -21.105 6.598 1.00 73.00 202 PRO A O 1
ATOM 1615 N N . ARG A 1 203 ? -2.067 -19.859 4.747 1.00 64.44 203 ARG A N 1
ATOM 1616 C CA . ARG A 1 203 ? -3.486 -19.486 4.664 1.00 64.44 203 ARG A CA 1
ATOM 1617 C C . ARG A 1 203 ? -4.299 -20.682 4.184 1.00 64.44 203 ARG A C 1
ATOM 1619 O O . ARG A 1 203 ? -3.996 -21.265 3.147 1.00 64.44 203 ARG A O 1
ATOM 1626 N N . LYS A 1 204 ? -5.393 -20.999 4.885 1.00 53.50 204 LYS A N 1
ATOM 1627 C CA . LYS A 1 204 ? -6.429 -21.871 4.314 1.00 53.50 204 LYS A CA 1
ATOM 1628 C C . LYS A 1 204 ? -6.940 -21.217 3.023 1.00 53.50 204 LYS A C 1
ATOM 1630 O O . LYS A 1 204 ? -7.119 -19.997 3.034 1.00 53.50 204 LYS A O 1
ATOM 1635 N N . PRO A 1 205 ? -7.163 -21.974 1.936 1.00 50.84 205 PRO A N 1
ATOM 1636 C CA . PRO A 1 205 ? -7.745 -21.412 0.728 1.00 50.84 205 PRO A CA 1
ATOM 1637 C C . PRO A 1 205 ? -9.080 -20.763 1.094 1.00 50.84 205 PRO A C 1
ATOM 1639 O O . PRO A 1 205 ? -10.005 -21.440 1.544 1.00 50.84 205 PRO A O 1
ATOM 1642 N N . THR A 1 206 ? -9.155 -19.439 0.962 1.00 49.25 206 THR A N 1
ATOM 1643 C CA . THR A 1 206 ? -10.428 -18.727 0.996 1.00 49.25 206 THR A CA 1
ATOM 1644 C C . THR A 1 206 ? -11.254 -19.311 -0.141 1.00 49.25 206 THR A C 1
ATOM 1646 O O . THR A 1 206 ? -10.750 -19.406 -1.263 1.00 49.25 206 THR A O 1
ATOM 1649 N N . ALA A 1 207 ? -12.467 -19.784 0.155 1.00 38.66 207 ALA A N 1
ATOM 1650 C CA . ALA A 1 207 ? -13.368 -20.287 -0.872 1.00 38.66 207 ALA A CA 1
ATOM 1651 C C . ALA A 1 207 ? -13.416 -19.259 -2.008 1.00 38.66 207 ALA A C 1
ATOM 1653 O O . ALA A 1 207 ? -13.635 -18.074 -1.748 1.00 38.66 207 ALA A O 1
ATOM 1654 N N . GLN A 1 208 ? -13.144 -19.700 -3.240 1.00 42.06 208 GLN A N 1
ATOM 1655 C CA . GLN A 1 208 ? -13.432 -18.888 -4.415 1.00 42.06 208 GLN A CA 1
ATOM 1656 C C . GLN A 1 208 ? -14.867 -18.397 -4.263 1.00 42.06 208 GLN A C 1
ATOM 1658 O O . GLN A 1 208 ? -15.775 -19.200 -4.035 1.00 42.06 208 GLN A O 1
ATOM 1663 N N . GLN A 1 209 ? -15.042 -17.079 -4.305 1.00 39.38 209 GLN A N 1
ATOM 1664 C CA . GLN A 1 209 ? -16.358 -16.470 -4.337 1.00 39.38 209 GLN A CA 1
ATOM 1665 C C . GLN A 1 209 ? -17.107 -17.140 -5.499 1.00 39.38 209 GLN A C 1
ATOM 1667 O O . GLN A 1 209 ? -16.559 -17.157 -6.604 1.00 39.38 209 GLN A O 1
ATOM 1672 N N . PRO A 1 210 ? -18.255 -17.799 -5.256 1.00 32.75 210 PRO A N 1
ATOM 1673 C CA . PRO A 1 210 ? -18.953 -18.501 -6.320 1.00 32.75 210 PRO A CA 1
ATOM 1674 C C . PRO A 1 210 ? -19.242 -17.503 -7.436 1.00 32.75 210 PRO A C 1
ATOM 1676 O O . PRO A 1 210 ? -19.662 -16.377 -7.153 1.00 32.75 210 PRO A O 1
ATOM 1679 N N . ASP A 1 211 ? -18.979 -17.920 -8.679 1.00 37.41 211 ASP A N 1
ATOM 1680 C CA . ASP A 1 211 ? -19.405 -17.205 -9.877 1.00 37.41 211 ASP A CA 1
ATOM 1681 C C . ASP A 1 211 ? -20.830 -16.714 -9.639 1.00 37.41 211 ASP A C 1
ATOM 1683 O O . ASP A 1 211 ? -21.708 -17.511 -9.295 1.00 37.41 211 ASP A O 1
ATOM 1687 N N . ASN A 1 212 ? -21.032 -15.399 -9.742 1.00 38.66 212 ASN A N 1
ATOM 1688 C CA . ASN A 1 212 ? -22.339 -14.774 -9.608 1.00 38.66 212 ASN A CA 1
ATOM 1689 C C . ASN A 1 212 ? -23.287 -15.389 -10.645 1.00 38.66 212 ASN A C 1
ATOM 1691 O O . ASN A 1 212 ? -23.407 -14.912 -11.771 1.00 38.66 212 ASN A O 1
ATOM 1695 N N . LEU A 1 213 ? -23.971 -16.455 -10.241 1.00 38.69 213 LEU A N 1
ATOM 1696 C CA . LEU A 1 213 ? -25.089 -17.053 -10.938 1.00 38.69 213 LEU A CA 1
ATOM 1697 C C . LEU A 1 213 ? -26.349 -16.351 -10.429 1.00 38.69 213 LEU A C 1
ATOM 1699 O O . LEU A 1 213 ? -27.097 -16.883 -9.615 1.00 38.69 213 LEU A O 1
ATOM 1703 N N . PHE A 1 214 ? -26.550 -15.121 -10.886 1.00 34.34 214 PHE A N 1
ATOM 1704 C CA . PHE A 1 214 ? -27.857 -14.480 -10.838 1.00 34.34 214 PHE A CA 1
ATOM 1705 C C . PHE A 1 214 ? -28.296 -14.222 -12.281 1.00 34.34 214 PHE A C 1
ATOM 1707 O O . PHE A 1 214 ? -27.955 -13.208 -12.888 1.00 34.34 214 PHE A O 1
ATOM 1714 N N . ILE A 1 215 ? -28.983 -15.234 -12.824 1.00 41.12 215 ILE A N 1
ATOM 1715 C CA . ILE A 1 215 ? -30.154 -15.041 -13.690 1.00 41.12 215 ILE A CA 1
ATOM 1716 C C . ILE A 1 215 ? -31.279 -14.516 -12.796 1.00 41.12 215 ILE A C 1
ATOM 1718 O O . ILE A 1 215 ? -31.379 -15.025 -11.654 1.00 41.12 215 ILE A O 1
#

pLDDT: mean 86.58, std 15.86, range [32.75, 98.75]

Secondary structure (DSSP, 8-state):
-TTHHHHHHHHHHHHHHH--TT--HHHHHHHH-HHHHHHHHTTTT-PPPTTT-GGGGS-SS--SPP---TT-----SS----PPPP-TTHHHHHHHHHHHHHHTT-HHHHHHHHHHHHHHHHHHHHHTTT---SSHHHHHHHHIIIIITTTSSGGGTTHHHHHHHHHHS---HHHHHHHHHHHHHHHHHHHHHHHHHHHT-SS--PPPPP-----